Protein AF-A0A538B8B9-F1 (afdb_monomer_lite)

Secondary structure (DSSP, 8-state):
-PPTTSHHHHHHHHHHHHHHHHTT--HHHHHHHHHHHHHT----S--S---GGG-SPBP-S------SSS--EE-SS--TTSBPPGGGSTTTT-PPPPEEEPPPPTT--EEEEEEEESSSTTT-EEEEEEEEE-TT--EE-TT---TT-EEPB-TTS-BS-----PPTTSPPPPEEEEEEEESS-----TT--TT-

Radius of gyration: 22.3 Å; chains: 1; bounding box: 48×52×58 Å

pLDDT: mean 77.41, std 19.28, range [31.09, 97.38]

Structure (mmCIF, N/CA/C/O backbone):
data_AF-A0A538B8B9-F1
#
_entry.id   AF-A0A538B8B9-F1
#
loop_
_atom_site.group_PDB
_atom_site.id
_atom_site.type_symbol
_atom_site.label_atom_id
_atom_site.label_alt_id
_atom_site.label_comp_id
_atom_site.label_asym_id
_atom_site.label_entity_id
_atom_site.label_seq_id
_atom_site.pdbx_PDB_ins_code
_atom_site.Cartn_x
_atom_site.Cartn_y
_atom_site.Cartn_z
_atom_site.occupancy
_atom_site.B_iso_or_equiv
_atom_site.auth_seq_id
_atom_site.auth_comp_id
_atom_site.auth_asym_id
_atom_site.auth_atom_id
_atom_site.pdbx_PDB_model_num
ATOM 1 N N . MET A 1 1 ? 9.482 -25.065 -25.798 1.00 54.31 1 MET A N 1
ATOM 2 C CA . MET A 1 1 ? 10.955 -25.049 -25.867 1.00 54.31 1 MET A CA 1
ATOM 3 C C . MET A 1 1 ? 11.437 -26.354 -26.498 1.00 54.31 1 MET A C 1
ATOM 5 O O . MET A 1 1 ? 11.032 -27.411 -26.009 1.00 54.31 1 MET A O 1
ATOM 9 N N . PRO A 1 2 ? 12.205 -26.323 -27.602 1.00 57.72 2 PRO A N 1
ATOM 10 C CA . PRO A 1 2 ? 12.842 -27.521 -28.153 1.00 57.72 2 PRO A CA 1
ATOM 11 C C . PRO A 1 2 ? 13.867 -28.091 -27.156 1.00 57.72 2 PRO A C 1
ATOM 13 O O . PRO A 1 2 ? 14.463 -27.352 -26.378 1.00 57.72 2 PRO A O 1
ATOM 16 N N . ARG A 1 3 ? 14.064 -29.417 -27.137 1.00 58.00 3 ARG A N 1
ATOM 17 C CA . ARG A 1 3 ? 15.027 -30.049 -26.215 1.00 58.00 3 ARG A CA 1
ATOM 18 C C . ARG A 1 3 ? 16.457 -29.705 -26.631 1.00 58.00 3 ARG A C 1
ATOM 20 O O . ARG A 1 3 ? 16.785 -29.842 -27.811 1.00 58.00 3 ARG A O 1
ATOM 27 N N . SER A 1 4 ? 17.288 -29.313 -25.667 1.00 59.38 4 SER A N 1
ATOM 28 C CA . SER A 1 4 ? 18.717 -29.059 -25.882 1.00 59.38 4 SER A CA 1
ATOM 29 C C . SER A 1 4 ? 19.390 -30.264 -26.558 1.00 59.38 4 SER A C 1
ATOM 31 O O . SER A 1 4 ? 19.139 -31.409 -26.173 1.00 59.38 4 SER A O 1
ATOM 33 N N . GLY A 1 5 ? 20.164 -30.009 -27.618 1.00 61.75 5 GLY A N 1
ATOM 34 C CA . GLY A 1 5 ? 20.809 -31.036 -28.451 1.00 61.75 5 GLY A CA 1
ATOM 35 C C . GLY A 1 5 ? 19.909 -31.710 -29.499 1.00 61.75 5 GLY A C 1
ATOM 36 O O . GLY A 1 5 ? 20.314 -32.695 -30.116 1.00 61.75 5 GLY A O 1
ATOM 37 N N . SER A 1 6 ? 18.678 -31.227 -29.703 1.00 70.88 6 SER A N 1
ATOM 38 C CA . SER A 1 6 ? 17.832 -31.668 -30.820 1.00 70.88 6 SER A CA 1
ATOM 39 C C . SER A 1 6 ? 18.125 -30.880 -32.099 1.00 70.88 6 SER A C 1
ATOM 41 O O . SER A 1 6 ? 18.443 -29.697 -32.053 1.00 70.88 6 SER A O 1
ATOM 43 N N . HIS A 1 7 ? 17.902 -31.492 -33.264 1.00 65.81 7 HIS A N 1
ATOM 44 C CA . HIS A 1 7 ? 18.100 -30.807 -34.547 1.00 65.81 7 HIS A CA 1
ATOM 45 C C . HIS A 1 7 ? 17.267 -29.513 -34.676 1.00 65.81 7 HIS A C 1
ATOM 47 O O . HIS A 1 7 ? 17.708 -28.538 -35.279 1.00 65.81 7 HIS A O 1
ATOM 53 N N . ALA A 1 8 ? 16.078 -29.478 -34.064 1.00 63.25 8 ALA A N 1
ATOM 54 C CA . ALA A 1 8 ? 15.247 -28.277 -33.993 1.00 63.25 8 ALA A CA 1
ATOM 55 C C . ALA A 1 8 ? 15.871 -27.177 -33.110 1.00 63.25 8 ALA A C 1
ATOM 57 O O . ALA A 1 8 ? 15.825 -26.008 -33.480 1.00 63.25 8 ALA A O 1
ATOM 58 N N . TYR A 1 9 ? 16.497 -27.555 -31.990 1.00 69.50 9 TYR A N 1
ATOM 59 C CA . TYR A 1 9 ? 17.233 -26.643 -31.109 1.00 69.50 9 TYR A CA 1
ATOM 60 C C . TYR A 1 9 ? 18.434 -26.013 -31.828 1.00 69.50 9 TYR A C 1
ATOM 62 O O . TYR A 1 9 ? 18.610 -24.799 -31.775 1.00 69.50 9 TYR A O 1
ATOM 70 N N . ASP A 1 10 ? 19.204 -26.803 -32.579 1.00 72.31 10 ASP A N 1
ATOM 71 C CA . ASP A 1 10 ? 20.390 -26.309 -33.293 1.00 72.31 10 ASP A CA 1
ATOM 72 C C . ASP A 1 10 ? 20.033 -25.336 -34.427 1.00 72.31 10 ASP A C 1
ATOM 74 O O . ASP A 1 10 ? 20.730 -24.341 -34.650 1.00 72.31 10 ASP A O 1
ATOM 78 N N . LEU A 1 11 ? 18.920 -25.585 -35.126 1.00 71.62 11 LEU A N 1
ATOM 79 C CA . LEU A 1 11 ? 18.414 -24.698 -36.175 1.00 71.62 11 LEU A CA 1
ATOM 80 C C . LEU A 1 11 ? 17.927 -23.362 -35.608 1.00 71.62 11 LEU A C 1
ATOM 82 O O . LEU A 1 11 ? 18.206 -22.308 -36.182 1.00 71.62 11 LEU A O 1
ATOM 86 N N . GLU A 1 12 ? 17.207 -23.393 -34.490 1.00 72.19 12 GLU A N 1
ATOM 87 C CA . GLU A 1 12 ? 16.683 -22.189 -33.846 1.00 72.19 12 GLU A CA 1
ATOM 88 C C . GLU A 1 12 ? 17.804 -21.360 -33.211 1.00 72.19 12 GLU A C 1
ATOM 90 O O . GLU A 1 12 ? 17.860 -20.144 -33.394 1.00 72.19 12 GLU A O 1
ATOM 95 N N . ARG A 1 13 ? 18.786 -22.028 -32.600 1.00 79.62 13 ARG A N 1
ATOM 96 C CA . ARG A 1 13 ? 20.000 -21.405 -32.065 1.00 79.62 13 ARG A CA 1
ATOM 97 C C . ARG A 1 13 ? 20.826 -20.737 -33.161 1.00 79.62 13 ARG A C 1
ATOM 99 O O . ARG A 1 13 ? 21.233 -19.589 -33.014 1.00 79.62 13 ARG A O 1
ATOM 106 N N . SER A 1 14 ? 21.000 -21.402 -34.301 1.00 75.94 14 SER A N 1
ATOM 107 C CA . SER A 1 14 ? 21.728 -20.837 -35.447 1.00 75.94 14 SER A CA 1
ATOM 108 C C . SER A 1 14 ? 21.036 -19.600 -36.037 1.00 75.94 14 SER A C 1
ATOM 110 O O . SER A 1 14 ? 21.704 -18.676 -36.499 1.00 75.94 14 SER A O 1
ATOM 112 N N . ARG A 1 15 ? 19.694 -19.556 -36.014 1.00 81.56 15 ARG A N 1
ATOM 113 C CA . ARG A 1 15 ? 18.919 -18.378 -36.442 1.00 81.56 15 ARG A CA 1
ATOM 114 C C . ARG A 1 15 ? 19.092 -17.203 -35.483 1.00 81.56 15 ARG A C 1
ATOM 116 O O . ARG A 1 15 ? 19.332 -16.091 -35.943 1.00 81.56 15 ARG A O 1
ATOM 123 N N . GLN A 1 16 ? 19.006 -17.454 -34.178 1.00 75.50 16 GLN A N 1
ATOM 124 C CA . GLN A 1 16 ? 19.176 -16.418 -33.155 1.00 75.50 16 GLN A CA 1
ATOM 125 C C . GLN A 1 16 ? 20.594 -15.841 -33.159 1.00 75.50 16 GLN A C 1
ATOM 127 O O . GLN A 1 16 ? 20.767 -14.629 -33.094 1.00 75.50 16 GLN A O 1
ATOM 132 N N . ARG A 1 17 ? 21.614 -16.688 -33.334 1.00 82.06 17 ARG A N 1
ATOM 133 C CA . ARG A 1 17 ? 23.011 -16.247 -33.399 1.00 82.06 17 ARG A CA 1
ATOM 134 C C . ARG A 1 17 ? 23.257 -15.254 -34.529 1.00 82.06 17 ARG A C 1
ATOM 136 O O . ARG A 1 17 ? 23.791 -14.177 -34.292 1.00 82.06 17 ARG A O 1
ATOM 143 N N . ARG A 1 18 ? 22.783 -15.582 -35.735 1.00 77.44 18 ARG A N 1
ATOM 144 C CA . ARG A 1 18 ? 22.885 -14.691 -36.897 1.00 77.44 18 ARG A CA 1
ATOM 145 C C . ARG A 1 18 ? 22.184 -13.354 -36.647 1.00 77.44 18 ARG A C 1
ATOM 147 O O . ARG A 1 18 ? 22.724 -12.317 -37.005 1.00 77.44 18 ARG A O 1
ATOM 154 N N . SER A 1 19 ? 21.028 -13.373 -35.981 1.00 75.69 19 SER A N 1
ATOM 155 C CA . SER A 1 19 ? 20.326 -12.143 -35.599 1.00 75.69 19 SER A CA 1
ATOM 156 C C . SER A 1 19 ? 21.145 -11.266 -34.643 1.00 75.69 19 SER A C 1
ATOM 158 O O . SER A 1 19 ? 21.044 -10.046 -34.722 1.00 75.69 19 SER A O 1
ATOM 160 N N . PHE A 1 20 ? 21.939 -11.850 -33.739 1.00 69.38 20 PHE A N 1
ATOM 161 C CA . PHE A 1 20 ? 22.806 -11.094 -32.827 1.00 69.38 20 PHE A CA 1
ATOM 162 C C . PHE A 1 20 ? 24.085 -10.593 -33.508 1.00 69.38 20 PHE A C 1
ATOM 164 O O . PHE A 1 20 ? 24.496 -9.458 -33.276 1.00 69.38 20 PHE A O 1
ATOM 171 N N . GLU A 1 21 ? 24.680 -11.388 -34.396 1.00 74.38 21 GLU A N 1
ATOM 172 C CA . GLU A 1 21 ? 25.808 -10.957 -35.234 1.00 74.38 21 GLU A CA 1
ATOM 173 C C . GLU A 1 21 ? 25.416 -9.766 -36.132 1.00 74.38 21 GLU A C 1
ATOM 175 O O . GLU A 1 21 ? 26.166 -8.798 -36.247 1.00 74.38 21 GLU A O 1
ATOM 180 N N . GLU A 1 22 ? 24.207 -9.783 -36.711 1.00 79.06 22 GLU A N 1
ATOM 181 C CA . GLU A 1 22 ? 23.648 -8.670 -37.500 1.00 79.06 22 GLU A CA 1
ATOM 182 C C . GLU A 1 22 ? 23.438 -7.393 -36.666 1.00 79.06 22 GLU A C 1
ATOM 184 O O . GLU A 1 22 ? 23.483 -6.286 -37.202 1.00 79.06 22 GLU A O 1
ATOM 189 N N . GLN A 1 23 ? 23.271 -7.533 -35.348 1.00 73.75 23 GLN A N 1
ATOM 190 C CA . GLN A 1 23 ? 23.201 -6.429 -34.384 1.00 73.75 23 GLN A CA 1
ATOM 191 C C . GLN A 1 23 ? 24.588 -5.987 -33.878 1.00 73.75 23 GLN A C 1
ATOM 193 O O . GLN A 1 23 ? 24.679 -5.116 -33.014 1.00 73.75 23 GLN A O 1
ATOM 198 N N . GLY A 1 24 ? 25.673 -6.555 -34.417 1.00 78.62 24 GLY A N 1
ATOM 199 C CA . GLY A 1 24 ? 27.050 -6.191 -34.082 1.00 78.62 24 GLY A CA 1
ATOM 200 C C . GLY A 1 24 ? 27.620 -6.894 -32.847 1.00 78.62 24 GLY A C 1
ATOM 201 O O . GLY A 1 24 ? 28.684 -6.501 -32.368 1.00 78.62 24 GLY A O 1
ATOM 202 N N . VAL A 1 25 ? 26.945 -7.925 -32.326 1.00 75.31 25 VAL A N 1
ATOM 203 C CA . VAL A 1 25 ? 27.466 -8.764 -31.236 1.00 75.31 25 VAL A CA 1
ATOM 204 C C . VAL A 1 25 ? 28.584 -9.661 -31.778 1.00 75.31 25 VAL A C 1
ATOM 206 O O . VAL A 1 25 ? 28.482 -10.200 -32.880 1.00 75.31 25 VAL A O 1
ATOM 209 N N . ARG A 1 26 ? 29.671 -9.821 -31.015 1.00 77.19 26 ARG A N 1
ATOM 210 C CA . ARG A 1 26 ? 30.802 -10.681 -31.403 1.00 77.19 26 ARG A CA 1
ATOM 211 C C . ARG A 1 26 ? 30.363 -12.150 -31.477 1.00 77.19 26 ARG A C 1
ATOM 213 O O . ARG A 1 26 ? 29.511 -12.564 -30.702 1.00 77.19 26 ARG A O 1
ATOM 220 N N . ASP A 1 27 ? 30.940 -12.927 -32.395 1.00 68.00 27 ASP A N 1
ATOM 221 C CA . ASP A 1 27 ? 30.527 -14.315 -32.703 1.00 68.00 27 ASP A CA 1
ATOM 222 C C . ASP A 1 27 ? 30.508 -15.233 -31.463 1.00 68.00 27 ASP A C 1
ATOM 224 O O . ASP A 1 27 ? 29.546 -15.969 -31.251 1.00 68.00 27 ASP A O 1
ATOM 228 N N . ASP A 1 28 ? 31.509 -15.115 -30.586 1.00 67.06 28 ASP A N 1
ATOM 229 C CA . ASP A 1 28 ? 31.603 -15.850 -29.318 1.00 67.06 28 ASP A CA 1
ATOM 230 C C . ASP A 1 28 ? 30.457 -15.512 -28.352 1.00 67.06 28 ASP A C 1
ATOM 232 O O . ASP A 1 28 ? 29.890 -16.387 -27.699 1.00 67.06 28 ASP A O 1
ATOM 236 N N . GLU A 1 29 ? 30.073 -14.242 -28.307 1.00 71.50 29 GLU A N 1
ATOM 237 C CA . GLU A 1 29 ? 29.011 -13.732 -27.445 1.00 71.50 29 GLU A CA 1
ATOM 238 C C . GLU A 1 29 ? 27.609 -13.983 -28.033 1.00 71.50 29 GLU A C 1
ATOM 240 O O . GLU A 1 29 ? 26.659 -14.285 -27.307 1.00 71.50 29 GLU A O 1
ATOM 245 N N . ALA A 1 30 ? 27.470 -13.930 -29.357 1.00 71.31 30 ALA A N 1
ATOM 246 C CA . ALA A 1 30 ? 26.240 -14.264 -30.066 1.00 71.31 30 ALA A CA 1
ATOM 247 C C . ALA A 1 30 ? 25.885 -15.751 -29.898 1.00 71.31 30 ALA A C 1
ATOM 249 O O . ALA A 1 30 ? 24.713 -16.099 -29.734 1.00 71.31 30 ALA A O 1
ATOM 250 N N . GLU A 1 31 ? 26.894 -16.628 -29.909 1.00 73.00 31 GLU A N 1
ATOM 251 C CA . GLU A 1 31 ? 26.773 -18.079 -29.723 1.00 73.00 31 GLU A CA 1
ATOM 252 C C . GLU A 1 31 ? 26.220 -18.442 -28.330 1.00 73.00 31 GLU A C 1
ATOM 254 O O . GLU A 1 31 ? 25.400 -19.364 -28.199 1.00 73.00 31 GLU A O 1
ATOM 259 N N . GLU A 1 32 ? 26.628 -17.700 -27.295 1.00 71.56 32 GLU A N 1
ATOM 260 C CA . GLU A 1 32 ? 26.135 -17.858 -25.923 1.00 71.56 32 GLU A CA 1
ATOM 261 C C . GLU A 1 32 ? 24.717 -17.288 -25.764 1.00 71.56 32 GLU A C 1
ATOM 263 O O . GLU A 1 32 ? 23.819 -17.973 -25.262 1.00 71.56 32 GLU A O 1
ATOM 268 N N . ARG A 1 33 ? 24.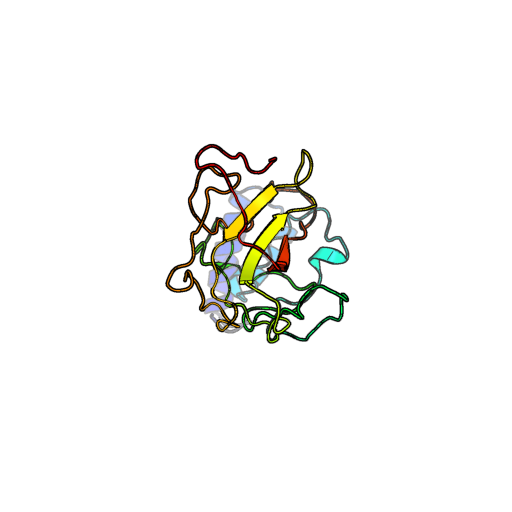475 -16.068 -26.265 1.00 74.44 33 ARG A N 1
ATOM 269 C CA . ARG A 1 33 ? 23.154 -15.416 -26.210 1.00 74.44 33 ARG A CA 1
ATOM 270 C C . ARG A 1 33 ? 22.085 -16.235 -26.932 1.00 74.44 33 ARG A C 1
ATOM 272 O O . ARG A 1 33 ? 20.983 -16.412 -26.416 1.00 74.44 33 ARG A O 1
ATOM 279 N N . ALA A 1 34 ? 22.418 -16.810 -28.086 1.00 73.19 34 ALA A N 1
ATOM 280 C CA . ALA A 1 34 ? 21.513 -17.678 -28.828 1.00 73.19 34 ALA A CA 1
ATOM 281 C C . ALA A 1 34 ? 21.178 -18.977 -28.076 1.00 73.19 34 ALA A C 1
ATOM 283 O O . ALA A 1 34 ? 20.034 -19.426 -28.122 1.00 73.19 34 ALA A O 1
ATOM 284 N N . ALA A 1 35 ? 22.143 -19.578 -27.369 1.00 72.50 35 ALA A N 1
ATOM 285 C CA . ALA A 1 35 ? 21.885 -20.762 -26.547 1.00 72.50 35 ALA A CA 1
ATOM 286 C C . ALA A 1 35 ? 20.889 -20.448 -25.420 1.00 72.50 35 ALA A C 1
ATOM 288 O O . ALA A 1 35 ? 19.938 -21.197 -25.205 1.00 72.50 35 ALA A O 1
ATOM 289 N N . ARG A 1 36 ? 21.077 -19.298 -24.765 1.00 70.44 36 ARG A N 1
ATOM 290 C CA . ARG A 1 36 ? 20.275 -18.837 -23.628 1.00 70.44 36 ARG A CA 1
ATOM 291 C C . ARG A 1 36 ? 18.818 -18.545 -24.017 1.00 70.44 36 ARG A C 1
ATOM 293 O O . ARG A 1 36 ? 17.888 -19.007 -23.358 1.00 70.44 36 ARG A O 1
ATOM 300 N N . VAL A 1 37 ? 18.615 -17.882 -25.160 1.00 72.62 37 VAL A N 1
ATOM 301 C CA . VAL A 1 37 ? 17.280 -17.596 -25.718 1.00 72.62 37 VAL A CA 1
ATOM 302 C C . VAL A 1 37 ? 16.516 -18.882 -26.048 1.00 72.62 37 VAL A C 1
ATOM 304 O O . VAL A 1 37 ? 15.343 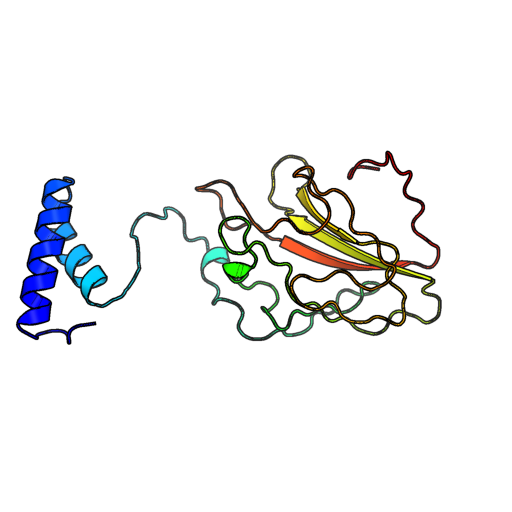-19.010 -25.703 1.00 72.62 37 VAL A O 1
ATOM 307 N N . VAL A 1 38 ? 17.168 -19.860 -26.685 1.00 70.44 38 VAL A N 1
ATOM 308 C CA . VAL A 1 38 ? 16.508 -21.116 -27.089 1.00 70.44 38 VAL A CA 1
ATOM 309 C C . VAL A 1 38 ? 16.285 -22.059 -25.899 1.00 70.44 38 VAL A C 1
ATOM 311 O O . VAL A 1 38 ? 15.316 -22.823 -25.891 1.00 70.44 38 VAL A O 1
ATOM 314 N N . ALA A 1 39 ? 17.127 -21.972 -24.866 1.00 66.19 39 ALA A N 1
ATOM 315 C CA . ALA A 1 39 ? 16.937 -22.663 -23.591 1.00 66.19 39 ALA A CA 1
ATOM 316 C C . ALA A 1 39 ? 15.784 -22.084 -22.745 1.00 66.19 39 ALA A C 1
ATOM 318 O O . ALA A 1 39 ? 15.366 -22.722 -21.779 1.00 66.19 39 ALA A O 1
ATOM 319 N N . GLY A 1 40 ? 15.226 -20.925 -23.118 1.00 55.69 40 GLY A N 1
ATOM 320 C CA . GLY A 1 40 ? 14.174 -20.257 -22.350 1.00 55.69 40 GLY A CA 1
ATOM 321 C C . GLY A 1 40 ? 14.690 -19.532 -21.108 1.00 55.69 40 GLY A C 1
ATOM 322 O O . GLY A 1 40 ? 13.899 -19.151 -20.250 1.00 55.69 40 GLY A O 1
ATOM 323 N N . GLU A 1 41 ? 16.003 -19.335 -21.013 1.00 51.00 41 GLU A N 1
ATOM 324 C CA . GLU A 1 41 ? 16.640 -18.552 -19.966 1.00 51.00 41 GLU A CA 1
ATOM 325 C C . GLU A 1 41 ? 16.600 -17.083 -20.400 1.00 51.00 41 GLU A C 1
ATOM 327 O O . GLU A 1 41 ? 17.478 -16.562 -21.082 1.00 51.00 41 GLU A O 1
ATOM 332 N N . SER A 1 42 ? 15.523 -16.383 -20.062 1.00 43.12 42 SER A N 1
ATOM 333 C CA . SER A 1 42 ? 15.458 -14.931 -20.219 1.00 43.12 42 SER A CA 1
ATOM 334 C C . SER A 1 42 ? 16.394 -14.271 -19.201 1.00 43.12 42 SER A C 1
ATOM 336 O O . SER A 1 42 ? 15.975 -13.906 -18.107 1.00 43.12 42 SER A O 1
ATOM 338 N N . GLY A 1 43 ? 17.675 -14.170 -19.559 1.00 34.38 43 GLY A N 1
ATOM 339 C CA . GLY A 1 43 ? 18.714 -13.470 -18.808 1.00 34.38 43 GLY A CA 1
ATOM 340 C C . GLY A 1 43 ? 19.503 -12.552 -19.732 1.00 34.38 43 GLY A C 1
ATOM 341 O O . GLY A 1 43 ? 20.471 -12.990 -20.358 1.00 34.38 43 GLY A O 1
ATOM 342 N N . ASP A 1 44 ? 19.063 -11.299 -19.807 1.00 36.47 44 ASP A N 1
ATOM 343 C CA . ASP A 1 44 ? 19.759 -10.175 -20.435 1.00 36.47 44 ASP A CA 1
ATOM 344 C C . ASP A 1 44 ? 21.075 -9.863 -19.687 1.00 36.47 44 ASP A C 1
ATOM 346 O O . ASP A 1 44 ? 21.039 -9.633 -18.474 1.00 36.47 44 ASP A O 1
ATOM 350 N N . PRO A 1 45 ? 22.254 -9.866 -20.341 1.00 39.81 45 PRO A N 1
ATOM 351 C CA . PRO A 1 45 ? 23.481 -9.356 -19.757 1.00 39.81 45 PRO A CA 1
ATOM 352 C C . PRO A 1 45 ? 23.600 -7.870 -20.110 1.00 39.81 45 PRO A C 1
ATOM 354 O O . PRO A 1 45 ? 24.206 -7.490 -21.112 1.00 39.81 45 PRO A O 1
ATOM 357 N N . GLY A 1 46 ? 22.997 -7.034 -19.269 1.00 31.09 46 GLY A N 1
ATOM 358 C CA . GLY A 1 46 ? 23.010 -5.583 -19.435 1.00 31.09 46 GLY A CA 1
ATOM 359 C C . GLY A 1 46 ? 22.696 -4.794 -18.166 1.00 31.09 46 GLY A C 1
ATOM 360 O O . GLY A 1 46 ? 22.355 -3.624 -18.266 1.00 31.09 46 GLY A O 1
ATOM 361 N N . LEU A 1 47 ? 22.804 -5.398 -16.977 1.00 37.44 47 LEU A N 1
ATOM 362 C CA . LEU A 1 47 ? 22.618 -4.702 -15.701 1.00 37.44 47 LEU A CA 1
ATOM 363 C C . LEU A 1 47 ? 23.965 -4.569 -14.992 1.00 37.44 47 LEU A C 1
ATOM 365 O O . LEU A 1 47 ? 24.420 -5.460 -14.274 1.00 37.44 47 LEU A O 1
ATOM 369 N N . GLY A 1 48 ? 24.627 -3.439 -15.234 1.00 32.09 48 GLY A N 1
ATOM 370 C CA . GLY A 1 48 ? 25.690 -2.969 -14.362 1.00 32.09 48 GLY A CA 1
ATOM 371 C C . GLY A 1 48 ? 25.110 -2.695 -12.977 1.00 32.09 48 GLY A C 1
ATOM 372 O O . GLY A 1 48 ? 24.215 -1.872 -12.844 1.00 32.09 48 GLY A O 1
ATOM 373 N N . GLY A 1 49 ? 25.635 -3.393 -11.968 1.00 33.94 49 GLY A N 1
ATOM 374 C CA . GLY A 1 49 ? 25.340 -3.141 -10.558 1.00 33.94 49 GLY A CA 1
ATOM 375 C C . GLY A 1 49 ? 24.262 -4.039 -9.955 1.00 33.94 49 GLY A C 1
ATOM 376 O O . GLY A 1 49 ? 23.250 -3.550 -9.471 1.00 33.94 49 GLY A O 1
ATOM 377 N N . THR A 1 50 ? 24.480 -5.356 -9.895 1.00 37.00 50 THR A N 1
ATOM 378 C CA . THR A 1 50 ? 23.720 -6.205 -8.964 1.00 37.00 50 THR A CA 1
ATOM 379 C C . THR A 1 50 ? 24.198 -5.920 -7.542 1.00 37.00 50 THR A C 1
ATOM 381 O O . THR A 1 50 ? 25.062 -6.629 -7.017 1.00 37.00 50 THR A O 1
ATOM 384 N N . SER A 1 51 ? 23.682 -4.863 -6.918 1.00 41.12 51 SER A N 1
ATOM 385 C CA . SER A 1 51 ? 23.851 -4.679 -5.480 1.00 41.12 51 SER A CA 1
ATOM 386 C C . SER A 1 51 ? 23.214 -5.862 -4.742 1.00 41.12 51 SER A C 1
ATOM 388 O O . SER A 1 51 ? 22.288 -6.498 -5.247 1.00 41.12 51 SER A O 1
ATOM 390 N N . GLU A 1 52 ? 23.720 -6.195 -3.553 1.00 49.03 52 GLU A N 1
ATOM 391 C CA . GLU A 1 52 ? 23.216 -7.300 -2.713 1.00 49.03 52 GLU A CA 1
ATOM 392 C C . GLU A 1 52 ? 21.687 -7.217 -2.490 1.00 49.03 52 GLU A C 1
ATOM 394 O O . GLU A 1 52 ? 21.012 -8.234 -2.365 1.00 49.03 52 GLU A O 1
ATOM 399 N N . ARG A 1 53 ? 21.119 -6.002 -2.564 1.00 43.94 53 ARG A N 1
ATOM 400 C CA . ARG A 1 53 ? 19.679 -5.709 -2.459 1.00 43.94 53 ARG A CA 1
ATOM 401 C C . ARG A 1 53 ? 18.837 -6.226 -3.631 1.00 43.94 53 ARG A C 1
ATOM 403 O O . ARG A 1 53 ? 17.661 -6.510 -3.444 1.00 43.94 53 ARG A O 1
ATOM 410 N N . ALA A 1 54 ? 19.419 -6.355 -4.824 1.00 49.28 54 ALA A N 1
ATOM 411 C CA . ALA A 1 54 ? 18.732 -6.826 -6.031 1.00 49.28 54 ALA A CA 1
ATOM 412 C C . ALA A 1 54 ? 18.693 -8.361 -6.150 1.00 49.28 54 ALA A C 1
ATOM 414 O O . ALA A 1 54 ? 18.083 -8.889 -7.076 1.00 49.28 54 ALA A O 1
ATOM 415 N N . GLN A 1 55 ? 19.405 -9.073 -5.269 1.00 46.75 55 GLN A N 1
ATOM 416 C CA . GLN A 1 55 ? 19.684 -10.509 -5.401 1.00 46.75 55 GLN A CA 1
ATOM 417 C C . GLN A 1 55 ? 18.747 -11.398 -4.565 1.00 46.75 55 GLN A C 1
ATOM 419 O O . GLN A 1 55 ? 18.917 -12.617 -4.541 1.00 46.75 55 GLN A O 1
ATOM 424 N N . GLY A 1 56 ? 17.765 -10.811 -3.873 1.00 46.81 56 GLY A N 1
ATOM 425 C CA . GLY A 1 56 ? 16.755 -11.568 -3.138 1.00 46.81 56 GLY A CA 1
ATOM 426 C C . GLY A 1 56 ? 15.802 -12.316 -4.082 1.00 46.81 56 GLY A C 1
ATOM 427 O O . GLY A 1 56 ? 15.512 -11.820 -5.173 1.00 46.81 56 GLY A O 1
ATOM 428 N N . PRO A 1 57 ? 15.286 -13.498 -3.696 1.00 44.44 57 PRO A N 1
ATOM 429 C CA . PRO A 1 57 ? 14.213 -14.135 -4.451 1.00 44.44 57 PRO A CA 1
ATOM 430 C C . PRO A 1 57 ? 12.989 -13.207 -4.505 1.00 44.44 57 PRO A C 1
ATOM 432 O O . PRO A 1 57 ? 12.759 -12.406 -3.593 1.00 44.44 57 PRO A O 1
ATOM 435 N N . TYR A 1 58 ? 12.179 -13.322 -5.560 1.00 51.59 58 TYR A N 1
ATOM 436 C CA . TYR A 1 58 ? 10.830 -12.754 -5.537 1.00 51.59 58 TYR A CA 1
ATOM 437 C C . TYR A 1 58 ? 10.085 -13.317 -4.321 1.00 51.59 58 TYR A C 1
ATOM 439 O O . TYR A 1 58 ? 10.192 -14.510 -4.033 1.00 51.59 58 TYR A O 1
ATOM 447 N N . GLY A 1 59 ? 9.374 -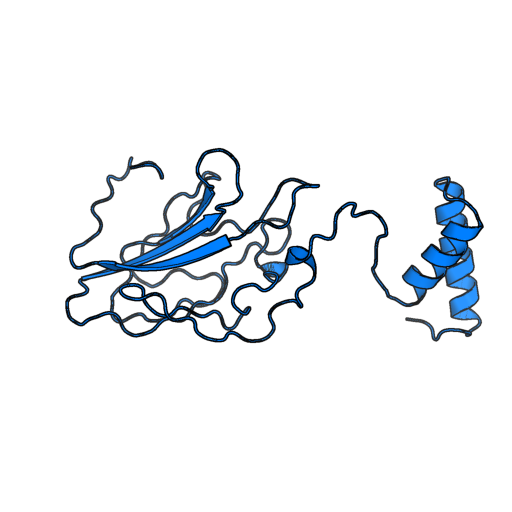12.468 -3.579 1.00 48.25 59 GLY A N 1
ATOM 448 C CA . GLY A 1 59 ? 8.628 -12.923 -2.411 1.00 48.25 59 GLY A CA 1
ATOM 449 C C . GLY A 1 59 ? 7.513 -13.867 -2.830 1.00 48.25 59 GLY A C 1
ATOM 450 O O . GLY A 1 59 ? 6.663 -13.484 -3.623 1.00 48.25 59 GLY A O 1
ATOM 451 N N . GLU A 1 60 ? 7.505 -15.087 -2.297 1.00 45.84 60 GLU A N 1
ATOM 452 C CA . GLU A 1 60 ? 6.469 -16.076 -2.617 1.00 45.84 60 GLU A CA 1
ATOM 453 C C . GLU A 1 60 ? 5.426 -16.221 -1.490 1.00 45.84 60 GLU A C 1
ATOM 455 O O . GLU A 1 60 ? 4.309 -16.646 -1.777 1.00 45.84 60 GLU A O 1
ATOM 460 N N . GLN A 1 61 ? 5.754 -15.865 -0.226 1.00 45.81 61 GLN A N 1
ATOM 461 C CA . GLN A 1 61 ? 4.861 -15.929 0.958 1.00 45.81 61 GLN A CA 1
ATOM 462 C C . GLN A 1 61 ? 5.302 -14.977 2.098 1.00 45.81 61 GLN A C 1
ATOM 464 O O . GLN A 1 61 ? 6.452 -15.022 2.533 1.00 45.81 61 GLN A O 1
ATOM 469 N N . GLY A 1 62 ? 4.408 -14.130 2.624 1.00 39.47 62 GLY A N 1
ATOM 470 C CA . GLY A 1 62 ? 4.729 -13.130 3.659 1.00 39.47 62 GLY A CA 1
ATOM 471 C C . GLY A 1 62 ? 4.973 -13.678 5.078 1.00 39.47 62 GLY A C 1
ATOM 472 O O . GLY A 1 62 ? 4.237 -14.538 5.557 1.00 39.47 62 GLY A O 1
ATOM 473 N N . GLY A 1 63 ? 5.977 -13.130 5.775 1.00 42.41 63 GLY A N 1
ATOM 474 C CA . GLY A 1 63 ? 6.226 -13.298 7.216 1.00 42.41 63 GLY A CA 1
ATOM 475 C C . GLY A 1 63 ? 6.180 -11.944 7.943 1.00 42.41 63 GLY A C 1
ATOM 476 O O . GLY A 1 63 ? 6.396 -10.915 7.308 1.00 42.41 63 GLY A O 1
ATOM 477 N N . GLY A 1 64 ? 5.850 -11.934 9.241 1.00 37.16 64 GLY A N 1
ATOM 478 C CA . GLY A 1 64 ? 5.612 -10.706 10.019 1.00 37.16 64 GLY A CA 1
ATOM 479 C C . GLY A 1 64 ? 6.871 -10.078 10.632 1.00 37.16 64 GLY A C 1
ATOM 480 O O . GLY A 1 64 ? 7.753 -10.795 11.103 1.00 37.16 64 GLY A O 1
ATOM 481 N N . GLY A 1 65 ? 6.919 -8.743 10.661 1.00 42.28 65 GLY A N 1
ATOM 482 C CA . GLY A 1 65 ? 7.868 -7.937 11.443 1.00 42.28 65 GLY A CA 1
ATOM 483 C C . GLY A 1 65 ? 7.198 -7.279 12.661 1.00 42.28 65 GLY A C 1
ATOM 484 O O . GLY A 1 65 ? 5.976 -7.101 12.665 1.00 42.28 65 GLY A O 1
ATOM 485 N N . ASP A 1 66 ? 7.993 -6.933 13.683 1.00 40.62 66 ASP A N 1
ATOM 486 C CA . ASP A 1 66 ? 7.577 -6.220 14.908 1.00 40.62 66 ASP A CA 1
ATOM 487 C C . ASP A 1 66 ? 8.156 -4.785 14.933 1.00 40.62 66 ASP A C 1
ATOM 489 O O . ASP A 1 66 ? 9.367 -4.628 15.118 1.00 40.62 66 ASP A O 1
ATOM 493 N N . PRO A 1 67 ? 7.325 -3.745 14.721 1.00 41.59 67 PRO A N 1
ATOM 494 C CA . PRO A 1 67 ? 7.773 -2.352 14.715 1.00 41.59 67 PRO A CA 1
ATOM 495 C C . PRO A 1 67 ? 7.418 -1.511 15.963 1.00 41.59 67 PRO A C 1
ATOM 497 O O . PRO A 1 67 ? 7.952 -0.412 16.094 1.00 41.59 67 PRO A O 1
ATOM 500 N N . GLY A 1 68 ? 6.571 -1.987 16.892 1.00 40.56 68 GLY A N 1
ATOM 501 C CA . GLY A 1 68 ? 6.039 -1.195 18.023 1.00 40.56 68 GLY A CA 1
ATOM 502 C C . GLY A 1 68 ? 5.143 -0.008 17.602 1.00 40.56 68 GLY A C 1
ATOM 503 O O . GLY A 1 68 ? 5.446 0.674 16.639 1.00 40.56 68 GLY A O 1
ATOM 504 N N . ALA A 1 69 ? 4.010 0.250 18.283 1.00 47.75 69 ALA A N 1
ATOM 505 C CA . ALA A 1 69 ? 2.973 1.276 17.959 1.00 47.75 69 ALA A CA 1
ATOM 506 C C . ALA A 1 69 ? 2.466 1.347 16.490 1.00 47.75 69 ALA A C 1
ATOM 508 O O . ALA A 1 69 ? 1.588 2.143 16.162 1.00 47.75 69 ALA A O 1
ATOM 509 N N . VAL A 1 70 ? 2.992 0.479 15.640 1.00 55.16 70 VAL A N 1
ATOM 510 C CA . VAL A 1 70 ? 2.755 0.262 14.225 1.00 55.16 70 VAL A CA 1
ATOM 511 C C . VAL A 1 70 ? 2.188 -1.150 14.142 1.00 55.16 70 VAL A C 1
ATOM 513 O O . VAL A 1 70 ? 2.691 -2.070 14.794 1.00 55.16 70 VAL A O 1
ATOM 516 N N . LEU A 1 71 ? 1.092 -1.315 13.406 1.00 72.19 71 LEU A N 1
ATOM 517 C CA . LEU A 1 71 ? 0.441 -2.616 13.290 1.00 72.19 71 LEU A CA 1
ATOM 518 C C . LEU A 1 71 ? 1.326 -3.561 12.482 1.00 72.19 71 LEU A C 1
ATOM 520 O O . LEU A 1 71 ? 1.881 -3.158 11.459 1.00 72.19 71 LEU A O 1
ATOM 524 N N . SER A 1 72 ? 1.450 -4.819 12.922 1.00 83.00 72 SER A N 1
ATOM 525 C CA . SER A 1 72 ? 2.143 -5.821 12.112 1.00 83.00 72 SER A CA 1
ATOM 526 C C . SER A 1 72 ? 1.382 -5.986 10.799 1.00 83.00 72 SER A C 1
ATOM 528 O O . SER A 1 72 ? 0.184 -6.277 10.805 1.00 83.00 72 SER A O 1
ATOM 530 N N . LEU A 1 73 ? 2.080 -5.748 9.691 1.00 90.06 73 LEU A N 1
ATOM 531 C CA . LEU A 1 73 ? 1.564 -5.755 8.328 1.00 90.06 73 LEU A CA 1
ATOM 532 C C . LEU A 1 73 ? 2.248 -6.873 7.546 1.00 90.06 73 LEU A C 1
ATOM 534 O O . LEU A 1 73 ? 3.461 -7.059 7.634 1.00 90.06 73 LEU A O 1
ATOM 538 N N . ARG A 1 74 ? 1.473 -7.595 6.743 1.00 93.25 74 ARG A N 1
ATOM 539 C CA . ARG A 1 74 ? 1.976 -8.577 5.782 1.00 93.25 74 ARG A CA 1
ATOM 540 C C . ARG A 1 74 ? 1.229 -8.472 4.460 1.00 93.25 74 ARG A C 1
ATOM 542 O O . ARG A 1 74 ? 0.096 -8.001 4.402 1.00 93.25 74 ARG A O 1
ATOM 549 N N . SER A 1 75 ? 1.850 -8.996 3.413 1.00 93.50 75 SER A N 1
ATOM 550 C CA . SER A 1 75 ? 1.229 -9.225 2.113 1.00 93.50 75 SER A CA 1
ATOM 551 C C . SER A 1 75 ? 1.271 -10.725 1.814 1.00 93.50 75 SER A C 1
ATOM 553 O O . SER A 1 75 ? 2.329 -11.339 1.956 1.00 93.50 75 SER A O 1
ATOM 555 N N . PRO A 1 76 ? 0.167 -11.360 1.386 1.00 89.75 76 PRO A N 1
ATOM 556 C CA . PRO A 1 76 ? 0.242 -12.699 0.809 1.00 89.75 76 PRO A CA 1
ATOM 557 C C . PRO A 1 76 ? 0.930 -12.690 -0.567 1.00 89.75 76 PRO A C 1
ATOM 559 O O . PRO A 1 76 ? 1.283 -13.751 -1.070 1.00 89.75 76 PRO A O 1
ATOM 562 N N . SER A 1 77 ? 1.128 -11.511 -1.167 1.00 85.81 77 SER A N 1
ATOM 563 C CA . SER A 1 77 ? 1.691 -11.346 -2.511 1.00 85.81 77 SER A CA 1
ATOM 564 C C . SER A 1 77 ? 3.223 -11.360 -2.519 1.00 85.81 77 SER A C 1
ATOM 566 O O . SER A 1 77 ? 3.810 -11.660 -3.551 1.00 85.81 77 SER A O 1
ATOM 568 N N . PHE A 1 78 ? 3.874 -11.004 -1.403 1.00 89.75 78 PHE A N 1
ATOM 569 C CA . PHE A 1 78 ? 5.334 -11.002 -1.247 1.00 89.75 78 PHE A CA 1
ATOM 570 C C . PHE A 1 78 ? 5.751 -10.860 0.223 1.00 89.75 78 PHE A C 1
ATOM 572 O O . PHE A 1 78 ? 4.967 -10.425 1.067 1.00 89.75 78 PHE A O 1
ATOM 579 N N . SER A 1 79 ? 7.002 -11.206 0.534 1.00 90.31 79 SER A N 1
ATOM 580 C CA . SER A 1 79 ? 7.577 -11.067 1.878 1.00 90.31 79 SER A CA 1
ATOM 581 C C . SER A 1 79 ? 8.290 -9.728 2.052 1.00 90.31 79 SER A C 1
ATOM 583 O O . SER A 1 79 ? 8.720 -9.103 1.081 1.00 90.31 79 SER A O 1
ATOM 585 N N . ASP A 1 80 ? 8.464 -9.307 3.302 1.00 86.62 80 ASP A N 1
ATOM 586 C CA . ASP A 1 80 ? 9.304 -8.153 3.613 1.00 86.62 80 ASP A CA 1
ATOM 587 C C . ASP A 1 80 ? 10.731 -8.332 3.057 1.00 86.62 80 ASP A C 1
ATOM 589 O O . ASP A 1 80 ? 11.271 -9.440 3.047 1.00 86.62 80 ASP A O 1
ATOM 593 N N . ASN A 1 81 ? 11.324 -7.237 2.577 1.00 86.31 81 ASN A N 1
ATOM 594 C CA . ASN A 1 81 ? 12.642 -7.188 1.931 1.00 86.31 81 ASN A CA 1
ATOM 595 C C . ASN A 1 81 ? 12.826 -8.119 0.712 1.00 86.31 81 ASN A C 1
ATOM 597 O O . ASN A 1 81 ? 13.954 -8.475 0.368 1.00 86.31 81 ASN A O 1
ATOM 601 N N . THR A 1 82 ? 11.742 -8.503 0.035 1.00 87.38 82 THR A N 1
ATOM 602 C CA . THR A 1 82 ? 11.809 -9.256 -1.229 1.00 87.38 82 THR A CA 1
ATOM 603 C C . THR A 1 82 ? 11.440 -8.389 -2.423 1.00 87.38 82 THR A C 1
ATOM 605 O O . THR A 1 82 ? 10.876 -7.302 -2.281 1.00 87.38 82 THR A O 1
ATOM 608 N N . ILE A 1 83 ? 11.755 -8.872 -3.626 1.00 88.31 83 ILE A N 1
ATOM 609 C CA . ILE A 1 83 ? 11.366 -8.173 -4.847 1.00 88.31 83 ILE A CA 1
ATOM 610 C C . ILE A 1 83 ? 9.845 -8.232 -4.999 1.00 88.31 83 ILE A C 1
ATOM 612 O O . ILE A 1 83 ? 9.252 -9.314 -5.025 1.00 88.31 83 ILE A O 1
ATOM 616 N N . ILE A 1 84 ? 9.233 -7.056 -5.150 1.00 91.38 84 ILE A N 1
ATOM 617 C CA . ILE A 1 84 ? 7.803 -6.919 -5.421 1.00 91.38 84 ILE A CA 1
ATOM 618 C C . ILE A 1 84 ? 7.489 -7.566 -6.785 1.00 91.38 84 ILE A C 1
ATOM 620 O O . ILE A 1 84 ? 8.132 -7.229 -7.786 1.00 91.38 84 ILE A O 1
ATOM 624 N N . PRO A 1 85 ? 6.503 -8.480 -6.865 1.00 93.88 85 PRO A N 1
ATOM 625 C CA . PRO A 1 85 ? 6.086 -9.101 -8.112 1.00 93.88 85 PRO A CA 1
ATOM 626 C C . PRO A 1 85 ? 5.742 -8.078 -9.193 1.00 93.88 85 PRO A C 1
ATOM 628 O O . PRO A 1 85 ? 5.057 -7.085 -8.945 1.00 93.88 85 PRO A O 1
ATOM 631 N N . ARG A 1 86 ? 6.158 -8.380 -10.428 1.00 91.25 86 ARG A N 1
ATOM 632 C CA . ARG A 1 86 ? 6.021 -7.494 -11.596 1.00 91.25 86 ARG A CA 1
ATOM 633 C C . ARG A 1 86 ? 4.612 -6.946 -11.795 1.00 91.25 86 ARG A C 1
ATOM 635 O O . ARG A 1 86 ? 4.480 -5.782 -12.141 1.00 91.25 86 ARG A O 1
ATOM 642 N N . ARG A 1 87 ? 3.571 -7.726 -11.506 1.00 95.56 87 ARG A N 1
ATOM 643 C CA . ARG A 1 87 ? 2.173 -7.287 -11.629 1.00 95.56 87 ARG A CA 1
ATOM 644 C C . ARG A 1 87 ? 1.819 -6.042 -10.809 1.00 95.56 87 ARG A C 1
ATOM 646 O O . ARG A 1 87 ? 0.958 -5.274 -11.215 1.00 95.56 87 ARG A O 1
ATOM 653 N N . HIS A 1 88 ? 2.500 -5.814 -9.688 1.00 96.06 88 HIS A N 1
ATOM 654 C CA . HIS A 1 88 ? 2.289 -4.621 -8.871 1.00 96.06 88 HIS A CA 1
ATOM 655 C C . HIS A 1 88 ? 3.092 -3.416 -9.377 1.00 96.06 88 HIS A C 1
ATOM 657 O O . HIS A 1 88 ? 2.902 -2.312 -8.894 1.00 96.06 88 HIS A O 1
ATOM 663 N N . SER A 1 89 ? 3.994 -3.587 -10.346 1.00 94.12 89 SER A N 1
ATOM 664 C CA . SER A 1 89 ? 4.741 -2.471 -10.933 1.00 94.12 89 SER A CA 1
ATOM 665 C C . SER A 1 89 ? 3.886 -1.665 -11.908 1.00 94.12 89 SER A C 1
ATOM 667 O O . SER A 1 89 ? 2.987 -2.202 -12.562 1.00 94.12 89 SER A O 1
ATOM 669 N N . ARG A 1 90 ? 4.215 -0.376 -12.056 1.00 92.56 90 ARG A N 1
ATOM 670 C CA . ARG A 1 90 ? 3.502 0.526 -12.970 1.00 92.56 90 ARG A CA 1
ATOM 671 C C . ARG A 1 90 ? 3.623 0.109 -14.434 1.00 92.56 90 ARG A C 1
ATOM 673 O O . ARG A 1 90 ? 2.723 0.367 -15.221 1.00 92.56 90 ARG A O 1
ATOM 680 N N . ALA A 1 91 ? 4.745 -0.511 -14.797 1.00 88.31 91 ALA A N 1
ATOM 681 C CA . ALA A 1 91 ? 5.029 -0.921 -16.170 1.00 88.31 91 ALA A CA 1
ATOM 682 C C . ALA A 1 91 ? 4.210 -2.144 -16.628 1.00 88.31 91 ALA A C 1
ATOM 684 O O . ALA A 1 91 ? 4.238 -2.478 -17.810 1.00 88.31 91 ALA A O 1
ATOM 685 N N . GLU A 1 92 ? 3.513 -2.816 -15.709 1.00 92.56 92 GLU A N 1
ATOM 686 C CA . GLU A 1 92 ? 2.799 -4.069 -15.962 1.00 92.56 92 GLU A CA 1
ATOM 687 C C . GLU A 1 92 ? 1.298 -3.900 -15.680 1.00 92.56 92 GLU A C 1
ATOM 689 O O . GLU A 1 92 ? 0.635 -3.106 -16.340 1.00 92.56 92 GLU A O 1
ATOM 694 N N . GLU A 1 93 ? 0.734 -4.642 -14.720 1.00 95.44 93 GLU A N 1
ATOM 695 C CA . GLU A 1 93 ? -0.697 -4.575 -14.398 1.00 95.44 93 GLU A CA 1
ATOM 696 C C . GLU A 1 93 ? -1.045 -3.399 -13.470 1.00 95.44 93 GLU A C 1
ATOM 698 O O . GLU A 1 93 ? -2.213 -3.024 -13.390 1.00 95.44 93 GLU A O 1
ATOM 703 N N . ASN A 1 94 ? -0.059 -2.809 -12.779 1.00 96.25 94 ASN A N 1
ATOM 704 C CA . ASN A 1 94 ? -0.239 -1.697 -11.841 1.00 96.25 94 ASN A CA 1
ATOM 705 C C . ASN A 1 94 ? -1.317 -1.959 -10.764 1.00 96.25 94 ASN A C 1
ATOM 707 O O . ASN A 1 94 ? -2.045 -1.051 -10.362 1.00 96.25 94 ASN A O 1
ATOM 711 N N . VAL A 1 95 ? -1.449 -3.207 -10.302 1.00 96.75 95 VAL A N 1
ATOM 712 C CA . VAL A 1 95 ? -2.456 -3.583 -9.294 1.00 96.75 95 VAL A CA 1
ATOM 713 C C . VAL A 1 95 ? -1.882 -3.478 -7.885 1.00 96.75 95 VAL A C 1
ATOM 715 O O . VAL A 1 95 ? -0.785 -3.973 -7.628 1.00 96.75 95 VAL A O 1
ATOM 718 N N . SER A 1 96 ? -2.612 -2.872 -6.945 1.00 97.31 96 SER A N 1
ATOM 719 C CA . SER A 1 96 ? -2.165 -2.809 -5.547 1.00 97.31 96 SER A CA 1
ATOM 720 C C . SER A 1 96 ? -2.090 -4.207 -4.932 1.00 97.31 96 SER A C 1
ATOM 722 O O . SER A 1 96 ? -2.961 -5.032 -5.215 1.00 97.31 96 SER A O 1
ATOM 724 N N . PRO A 1 97 ? -1.084 -4.515 -4.096 1.00 96.94 97 PRO A N 1
ATOM 725 C CA . PRO A 1 97 ? -0.995 -5.825 -3.470 1.00 96.94 97 PRO A CA 1
ATOM 726 C C . PRO A 1 97 ? -2.099 -6.031 -2.438 1.00 96.94 97 PRO A C 1
ATOM 728 O O . PRO A 1 97 ? -2.579 -5.083 -1.815 1.00 96.94 97 PRO A O 1
ATOM 731 N N . ALA A 1 98 ? -2.465 -7.292 -2.214 1.00 96.69 98 ALA A N 1
ATOM 732 C CA . ALA A 1 98 ? -3.253 -7.632 -1.040 1.00 96.69 98 ALA A CA 1
ATOM 733 C C . ALA A 1 98 ? -2.435 -7.341 0.227 1.00 96.69 98 ALA A C 1
ATOM 735 O O . ALA A 1 98 ? -1.236 -7.616 0.272 1.00 96.69 98 ALA A O 1
ATOM 736 N N . LEU A 1 99 ? -3.084 -6.803 1.255 1.00 97.19 99 LEU A N 1
ATOM 737 C CA . LEU A 1 99 ? -2.463 -6.455 2.530 1.00 97.19 99 LEU A CA 1
ATOM 738 C C . LEU A 1 99 ? -3.314 -6.981 3.679 1.00 97.19 99 LEU A C 1
ATOM 740 O O . LEU A 1 99 ? -4.540 -6.935 3.620 1.00 97.19 99 LEU A O 1
ATOM 744 N N . GLU A 1 100 ? -2.668 -7.449 4.738 1.00 96.06 100 GLU A N 1
ATOM 745 C CA . GLU A 1 100 ? -3.307 -7.921 5.962 1.00 96.06 100 GLU A CA 1
ATOM 746 C C . GLU A 1 100 ? -2.529 -7.401 7.163 1.00 96.06 100 GLU A C 1
ATOM 748 O O . GLU A 1 100 ? -1.302 -7.493 7.197 1.00 96.06 100 GLU A O 1
ATOM 753 N N . TRP A 1 101 ? -3.231 -6.893 8.168 1.00 94.62 101 TRP A N 1
ATOM 754 C CA . TRP A 1 101 ? -2.608 -6.404 9.391 1.00 94.62 101 TRP A CA 1
ATOM 755 C C . TRP A 1 101 ? -3.337 -6.894 10.637 1.00 94.62 101 TRP A C 1
ATOM 757 O O . TRP A 1 101 ? -4.439 -7.444 10.578 1.00 94.62 101 TRP A O 1
ATOM 767 N N . GLU A 1 102 ? -2.691 -6.754 11.787 1.00 89.69 102 GLU A N 1
ATOM 768 C CA . GLU A 1 102 ? -3.300 -7.095 13.071 1.00 89.69 102 GLU A CA 1
ATOM 769 C C . GLU A 1 102 ? -4.432 -6.140 13.452 1.00 89.69 102 GLU A C 1
ATOM 771 O O . GLU A 1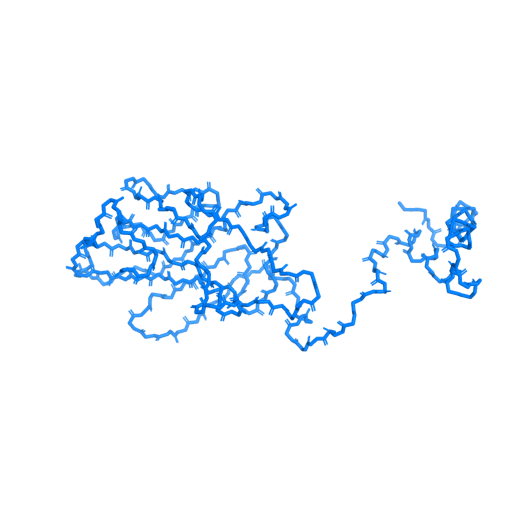 102 ? -4.537 -5.027 12.946 1.00 89.69 102 GLU A O 1
ATOM 776 N N . ARG A 1 103 ? -5.302 -6.559 14.376 1.00 90.12 103 ARG A N 1
ATOM 777 C CA . ARG A 1 103 ? -6.374 -5.673 14.840 1.00 90.12 103 ARG A CA 1
ATOM 778 C C . ARG A 1 103 ? -5.786 -4.413 15.490 1.00 90.12 103 ARG A C 1
ATOM 780 O O . ARG A 1 103 ? -4.971 -4.554 16.404 1.00 90.12 103 ARG A O 1
ATOM 787 N N . PRO A 1 104 ? -6.238 -3.214 15.084 1.00 90.19 104 PRO A N 1
ATOM 788 C CA . PRO A 1 104 ? -5.880 -1.977 15.762 1.00 90.19 104 PRO A CA 1
ATOM 789 C C . PRO A 1 104 ? -6.276 -1.983 17.250 1.00 90.19 104 PRO A C 1
ATOM 791 O O . PRO A 1 104 ? -7.215 -2.694 17.627 1.00 90.19 104 PRO A O 1
ATOM 794 N N . PRO A 1 105 ? -5.617 -1.172 18.103 1.00 89.62 105 PRO A N 1
ATOM 795 C CA . PRO A 1 105 ? -6.065 -0.924 19.473 1.00 89.62 105 PRO A CA 1
ATOM 796 C C . PRO A 1 105 ? -7.536 -0.485 19.528 1.00 89.62 105 PRO A C 1
ATOM 798 O O . PRO A 1 105 ? -8.021 0.171 18.608 1.00 89.62 105 PRO A O 1
ATOM 801 N N . GLU A 1 106 ? -8.239 -0.785 20.622 1.00 86.88 106 GLU A N 1
ATOM 802 C CA . GLU A 1 106 ? -9.679 -0.491 20.763 1.00 86.88 106 GLU A CA 1
ATOM 803 C C . GLU A 1 106 ? -10.011 1.011 20.655 1.00 86.88 106 GLU A C 1
ATOM 805 O O . GLU A 1 106 ? -11.087 1.381 20.198 1.00 86.88 106 GLU A O 1
ATOM 810 N N . GLU A 1 107 ? -9.066 1.888 21.005 1.00 88.88 107 GLU A N 1
ATOM 811 C CA . GLU A 1 107 ? -9.211 3.349 20.897 1.00 88.88 107 GLU A CA 1
ATOM 812 C C . GLU A 1 107 ? -9.037 3.889 19.466 1.00 88.88 107 GLU A C 1
ATOM 814 O O . GLU A 1 107 ? -9.049 5.105 19.262 1.00 88.88 107 GLU A O 1
ATOM 819 N N . THR A 1 108 ? -8.808 3.014 18.484 1.00 90.75 108 THR A N 1
ATOM 820 C CA . THR A 1 108 ? -8.622 3.412 17.087 1.00 90.75 108 THR A CA 1
ATOM 821 C C . THR A 1 108 ? -9.951 3.871 16.509 1.00 90.75 108 THR A C 1
ATOM 823 O O . THR A 1 108 ? -10.937 3.138 16.523 1.00 90.75 108 THR A O 1
ATOM 826 N N . VAL A 1 109 ? -9.964 5.086 15.974 1.00 90.88 109 VAL A N 1
ATOM 827 C CA . VAL A 1 109 ? -11.102 5.677 15.266 1.00 90.88 109 VAL A CA 1
ATOM 828 C C . VAL A 1 109 ? -10.965 5.476 13.760 1.00 90.88 109 VAL A C 1
ATOM 830 O O . VAL A 1 109 ? -11.967 5.290 13.075 1.00 90.88 109 VAL A O 1
ATOM 833 N N . GLU A 1 110 ? -9.734 5.467 13.253 1.00 90.88 110 GLU A N 1
ATOM 834 C CA . GLU A 1 110 ? -9.439 5.345 11.829 1.00 90.88 110 GLU A CA 1
ATOM 835 C C . GLU A 1 110 ? -8.130 4.586 11.604 1.00 90.88 110 GLU A C 1
ATOM 837 O O . GLU A 1 110 ? -7.174 4.731 12.369 1.00 90.88 110 GLU A O 1
ATOM 842 N N . VAL A 1 111 ? -8.085 3.795 10.534 1.00 94.25 111 VAL A N 1
ATOM 843 C CA . VAL A 1 111 ? -6.855 3.210 10.003 1.00 94.25 111 VAL A CA 1
ATOM 844 C C . VAL A 1 111 ? -6.433 3.957 8.733 1.00 94.25 111 VAL A C 1
ATOM 846 O O . VAL A 1 111 ? -7.261 4.273 7.878 1.00 94.25 111 VAL A O 1
ATOM 849 N N . VAL A 1 112 ? -5.134 4.225 8.606 1.00 94.94 112 VAL A N 1
ATOM 850 C CA . VAL A 1 112 ? -4.526 4.871 7.432 1.00 94.94 112 VAL A CA 1
ATOM 851 C C . VAL A 1 112 ? -3.469 3.949 6.843 1.00 94.94 112 VAL A C 1
ATOM 853 O O . VAL A 1 112 ? -2.677 3.367 7.583 1.00 94.94 112 VAL A O 1
ATOM 856 N N . LEU A 1 113 ? -3.448 3.828 5.517 1.00 95.81 113 LEU A N 1
ATOM 857 C CA . LEU A 1 113 ? -2.419 3.115 4.767 1.00 95.81 113 LEU A CA 1
ATOM 858 C C . LEU A 1 113 ? -1.584 4.111 3.964 1.00 95.81 113 LEU A C 1
ATOM 860 O O . LEU A 1 113 ? -2.141 4.907 3.210 1.00 95.81 113 LEU A O 1
ATOM 864 N N . LEU A 1 114 ? -0.263 3.988 4.062 1.00 94.69 114 LEU A N 1
ATOM 865 C CA . LEU A 1 114 ? 0.706 4.733 3.264 1.00 94.69 114 LEU A CA 1
ATOM 866 C C . LEU A 1 114 ? 1.676 3.764 2.581 1.00 94.69 114 LEU A C 1
ATOM 868 O O . LEU A 1 114 ? 2.229 2.878 3.230 1.00 94.69 114 LEU A O 1
ATOM 872 N N . CYS A 1 115 ? 1.912 3.952 1.286 1.00 95.44 115 CYS A N 1
ATOM 873 C CA . CYS A 1 115 ? 3.020 3.350 0.554 1.00 95.44 115 CYS A CA 1
ATOM 874 C C . CYS A 1 115 ? 3.921 4.454 0.013 1.00 95.44 115 CYS A C 1
ATOM 876 O O . CYS A 1 115 ? 3.463 5.291 -0.764 1.00 95.44 115 CYS A O 1
ATOM 878 N N . GLU A 1 116 ? 5.204 4.412 0.353 1.00 93.31 116 GLU A N 1
ATOM 879 C CA . GLU A 1 116 ? 6.179 5.418 -0.067 1.00 93.31 116 GLU A CA 1
ATOM 880 C C . GLU A 1 116 ? 7.495 4.795 -0.533 1.00 93.31 116 GLU A C 1
ATOM 882 O O . GLU A 1 116 ? 7.981 3.820 0.034 1.00 93.31 116 GLU A O 1
ATOM 887 N N . ASP A 1 117 ? 8.085 5.376 -1.568 1.00 92.62 117 ASP A N 1
ATOM 888 C CA . ASP A 1 117 ? 9.442 5.096 -2.014 1.00 92.62 117 ASP A CA 1
ATOM 889 C C . ASP A 1 117 ? 10.400 6.031 -1.268 1.00 92.62 117 ASP A C 1
ATOM 891 O O . ASP A 1 117 ? 10.368 7.245 -1.472 1.00 92.62 117 ASP A O 1
ATOM 895 N N . ARG A 1 118 ? 11.222 5.487 -0.366 1.00 86.62 118 ARG A N 1
ATOM 896 C CA . ARG A 1 118 ? 12.189 6.274 0.428 1.00 86.62 118 ARG A CA 1
ATOM 897 C C . ARG A 1 118 ? 13.508 6.523 -0.295 1.00 86.62 118 ARG A C 1
ATOM 899 O O . ARG A 1 118 ? 14.307 7.318 0.193 1.00 86.62 118 ARG A O 1
ATOM 906 N N . ASP A 1 119 ? 13.740 5.828 -1.402 1.00 87.50 119 ASP A N 1
ATOM 907 C CA . ASP A 1 119 ? 14.955 5.956 -2.202 1.00 87.50 119 ASP A CA 1
ATOM 908 C C . ASP A 1 119 ? 14.743 6.902 -3.400 1.00 87.50 119 ASP A C 1
ATOM 910 O O . ASP A 1 119 ? 15.708 7.307 -4.047 1.00 87.50 119 ASP A O 1
ATOM 914 N N . ALA A 1 120 ? 13.499 7.332 -3.650 1.00 83.12 120 ALA A N 1
ATOM 915 C CA . ALA A 1 120 ? 13.190 8.374 -4.619 1.00 83.12 120 ALA A CA 1
ATOM 916 C C . ALA A 1 120 ? 13.862 9.726 -4.272 1.00 83.12 120 ALA A C 1
ATOM 918 O O . ALA A 1 120 ? 13.935 10.105 -3.096 1.00 83.12 120 ALA A O 1
ATOM 919 N N . PRO A 1 121 ? 14.290 10.500 -5.290 1.00 75.88 121 PRO A N 1
ATOM 920 C CA . PRO A 1 121 ? 14.747 11.877 -5.102 1.00 75.88 121 PRO A CA 1
ATOM 921 C C . PRO A 1 121 ? 13.681 12.746 -4.412 1.00 75.88 121 PRO A C 1
ATOM 923 O O . PRO A 1 121 ? 12.488 12.512 -4.597 1.00 75.88 121 PRO A O 1
ATOM 926 N N . ASP A 1 122 ? 14.117 13.767 -3.664 1.00 65.25 122 ASP A N 1
ATOM 927 C CA . ASP A 1 122 ? 13.265 14.789 -3.028 1.00 65.25 122 ASP A CA 1
ATOM 928 C C . ASP A 1 122 ? 12.311 14.268 -1.926 1.00 65.25 122 ASP A C 1
ATOM 930 O O . ASP A 1 122 ? 11.093 14.352 -2.035 1.00 65.25 122 ASP A O 1
ATOM 934 N N . SER A 1 123 ? 12.871 13.783 -0.805 1.00 63.06 123 SER A N 1
ATOM 935 C CA . SER A 1 123 ? 12.145 13.373 0.432 1.00 63.06 123 SER A CA 1
ATOM 936 C C . SER A 1 123 ? 11.219 12.147 0.326 1.00 63.06 123 SER A C 1
ATOM 938 O O . SER A 1 123 ? 10.520 11.792 1.279 1.00 63.06 123 SER A O 1
ATOM 940 N N . GLY A 1 124 ? 11.323 11.406 -0.773 1.00 74.31 124 GLY A N 1
ATOM 941 C CA . GLY A 1 124 ? 10.555 10.196 -1.026 1.00 74.31 124 GLY A CA 1
ATOM 942 C C . GLY A 1 124 ? 9.267 10.470 -1.798 1.00 74.31 124 GLY A C 1
ATOM 943 O O . GLY A 1 124 ? 8.832 11.605 -1.952 1.00 74.31 124 GLY A O 1
ATOM 944 N N . ARG A 1 125 ? 8.663 9.411 -2.334 1.00 87.94 125 ARG A N 1
ATOM 945 C CA . ARG A 1 125 ? 7.532 9.517 -3.261 1.00 87.94 125 ARG A CA 1
ATOM 946 C C . ARG A 1 125 ? 6.367 8.666 -2.788 1.00 87.94 125 ARG A C 1
ATOM 948 O O . ARG A 1 125 ? 6.537 7.463 -2.623 1.00 87.94 125 ARG A O 1
ATOM 955 N N . THR A 1 126 ? 5.185 9.247 -2.591 1.00 92.75 126 THR A N 1
ATOM 956 C CA . THR A 1 126 ? 4.002 8.455 -2.218 1.00 92.75 126 THR A CA 1
ATOM 957 C C . THR A 1 126 ? 3.436 7.747 -3.434 1.00 92.75 126 THR A C 1
ATOM 959 O O . THR A 1 126 ? 3.093 8.362 -4.442 1.00 92.75 126 THR A O 1
ATOM 962 N N . HIS A 1 127 ? 3.328 6.433 -3.304 1.00 95.50 127 HIS A N 1
ATOM 963 C CA . HIS A 1 127 ? 2.762 5.514 -4.281 1.00 95.50 127 HIS A CA 1
ATOM 964 C C . HIS A 1 127 ? 1.313 5.146 -3.950 1.00 9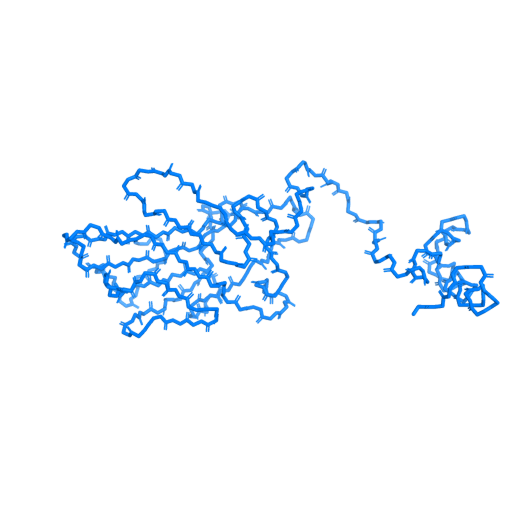5.50 127 HIS A C 1
ATOM 966 O O . HIS A 1 127 ? 0.572 4.739 -4.841 1.00 95.50 127 HIS A O 1
ATOM 972 N N . TRP A 1 128 ? 0.901 5.263 -2.682 1.00 96.75 128 TRP A N 1
ATOM 973 C CA . TRP A 1 128 ? -0.464 4.955 -2.261 1.00 96.75 128 TRP A CA 1
ATOM 974 C C . TRP A 1 128 ? -0.803 5.622 -0.931 1.00 96.75 128 TRP A C 1
ATOM 976 O O . TRP A 1 128 ? -0.048 5.474 0.027 1.00 96.75 128 TRP A O 1
ATOM 986 N N . LEU A 1 129 ? -1.952 6.291 -0.851 1.00 95.50 129 LEU A N 1
ATOM 987 C CA . LEU A 1 129 ? -2.511 6.798 0.399 1.00 95.50 129 LEU A CA 1
ATOM 988 C C . LEU A 1 129 ? -3.998 6.443 0.472 1.00 95.50 129 LEU A C 1
ATOM 990 O O . LEU A 1 129 ? -4.771 6.780 -0.428 1.00 95.50 129 LEU A O 1
ATOM 994 N N . ILE A 1 130 ? -4.393 5.754 1.542 1.00 96.19 130 ILE A N 1
ATOM 995 C CA . ILE A 1 130 ? -5.798 5.494 1.866 1.00 96.19 130 ILE A CA 1
ATOM 996 C C . ILE A 1 130 ? -6.074 5.963 3.287 1.00 96.19 130 ILE A C 1
ATOM 998 O O . ILE A 1 130 ? -5.385 5.555 4.222 1.00 96.19 130 ILE A O 1
ATOM 1002 N N . THR A 1 131 ? -7.130 6.753 3.447 1.00 95.00 131 THR A N 1
ATOM 1003 C CA . THR A 1 131 ? -7.637 7.196 4.750 1.00 95.00 131 THR A CA 1
ATOM 1004 C C . THR A 1 131 ? -9.083 6.738 4.938 1.00 95.00 131 THR A C 1
ATOM 1006 O O . THR A 1 131 ? -9.715 6.195 4.029 1.00 95.00 131 THR A O 1
ATOM 1009 N N . GLY A 1 132 ? -9.623 6.918 6.136 1.00 93.75 132 GLY A N 1
ATOM 1010 C CA . GLY A 1 132 ? -10.999 6.576 6.480 1.00 93.75 132 GLY A CA 1
ATOM 1011 C C . GLY A 1 132 ? -11.262 5.073 6.559 1.00 93.75 132 GLY A C 1
ATOM 1012 O O . GLY A 1 132 ? -12.417 4.657 6.476 1.00 93.75 132 GLY A O 1
ATOM 1013 N N . ILE A 1 133 ? -10.225 4.236 6.690 1.00 95.88 133 ILE A N 1
ATOM 1014 C CA . ILE A 1 133 ? -10.420 2.789 6.807 1.00 95.88 133 ILE A CA 1
ATOM 1015 C C . ILE A 1 133 ? -11.041 2.500 8.178 1.00 95.88 133 ILE A C 1
ATOM 1017 O O . ILE A 1 133 ? -10.489 2.858 9.220 1.00 95.88 133 ILE A O 1
ATOM 1021 N N . ASP A 1 134 ? -12.199 1.834 8.173 1.00 95.88 134 ASP A N 1
ATOM 1022 C CA . ASP A 1 134 ? -12.877 1.393 9.393 1.00 95.88 134 ASP A CA 1
ATOM 1023 C C . ASP A 1 134 ? -11.941 0.478 10.214 1.00 95.88 134 ASP A C 1
ATOM 1025 O O . ASP A 1 134 ? -11.434 -0.502 9.663 1.00 95.88 134 ASP A O 1
ATOM 1029 N N . PRO A 1 135 ? -11.733 0.723 11.523 1.00 94.12 135 PRO A N 1
ATOM 1030 C CA . PRO A 1 135 ? -10.830 -0.075 12.363 1.00 94.12 135 PRO A CA 1
ATOM 1031 C C . PRO A 1 135 ? -11.163 -1.573 12.441 1.00 94.12 135 PRO A C 1
ATOM 1033 O O . PRO A 1 135 ? -10.328 -2.378 12.853 1.00 94.12 135 PRO A O 1
ATOM 1036 N N . ARG A 1 136 ? -12.384 -1.974 12.062 1.00 95.00 136 ARG A N 1
ATOM 1037 C CA . ARG A 1 136 ? -12.804 -3.382 11.972 1.00 95.00 136 ARG A CA 1
ATOM 1038 C C . ARG A 1 136 ? -12.256 -4.081 10.728 1.00 95.00 136 ARG A C 1
ATOM 1040 O O . ARG A 1 136 ? -12.295 -5.310 10.668 1.00 95.00 136 ARG A O 1
ATOM 1047 N N . ILE A 1 137 ? -11.786 -3.326 9.738 1.00 96.25 137 ILE A N 1
ATOM 1048 C CA . ILE A 1 137 ? -11.160 -3.842 8.525 1.00 96.25 137 ILE A CA 1
ATOM 1049 C C . ILE A 1 137 ? -9.677 -4.065 8.816 1.00 96.25 137 ILE A C 1
ATOM 1051 O O . ILE A 1 137 ? -8.950 -3.146 9.179 1.00 96.25 137 ILE A O 1
ATOM 1055 N N . THR A 1 138 ? -9.229 -5.307 8.648 1.00 95.88 138 THR A N 1
ATOM 1056 C CA . THR A 1 138 ? -7.842 -5.728 8.912 1.00 95.88 138 THR A CA 1
ATOM 1057 C C . THR A 1 138 ? -7.138 -6.256 7.664 1.00 95.88 138 THR A C 1
ATOM 1059 O O . THR A 1 138 ? -6.145 -6.977 7.756 1.00 95.88 138 THR A O 1
ATOM 1062 N N . SER A 1 139 ? -7.701 -5.981 6.488 1.00 96.38 139 SER A N 1
ATOM 1063 C CA . SER A 1 139 ? -7.177 -6.464 5.215 1.00 96.38 139 SER A CA 1
ATOM 1064 C C . SER A 1 139 ? -7.719 -5.674 4.030 1.00 96.38 139 SER A C 1
ATOM 1066 O O . SER A 1 139 ? -8.871 -5.237 4.052 1.00 96.38 139 SER A O 1
ATOM 1068 N N . ILE A 1 140 ? -6.929 -5.601 2.964 1.00 96.94 140 ILE A N 1
ATOM 1069 C CA . ILE A 1 140 ? -7.289 -5.049 1.655 1.00 96.94 140 ILE A CA 1
ATOM 1070 C C . ILE A 1 140 ? -7.034 -6.137 0.622 1.00 96.94 140 ILE A C 1
ATOM 1072 O O . ILE A 1 140 ? -5.951 -6.721 0.591 1.00 96.94 140 ILE A O 1
ATOM 1076 N N . ALA A 1 141 ? -8.031 -6.424 -0.212 1.00 97.38 141 ALA A N 1
ATOM 1077 C CA . ALA A 1 141 ? -7.840 -7.339 -1.329 1.00 97.38 141 ALA A CA 1
ATOM 1078 C C . ALA A 1 141 ? -7.014 -6.661 -2.433 1.00 97.38 141 ALA A C 1
ATOM 1080 O O . ALA A 1 141 ? -7.046 -5.439 -2.580 1.00 97.38 141 ALA A O 1
ATOM 1081 N N . GLU A 1 142 ? -6.312 -7.461 -3.229 1.00 97.00 142 GLU A N 1
ATOM 1082 C CA . GLU A 1 142 ? -5.550 -6.979 -4.384 1.00 97.00 142 GLU A CA 1
ATOM 1083 C C . GLU A 1 142 ? -6.405 -6.069 -5.282 1.00 97.00 142 GLU A C 1
ATOM 1085 O O . GLU A 1 142 ? -7.562 -6.383 -5.576 1.00 97.00 142 GLU A O 1
ATOM 1090 N N . GLY A 1 143 ? -5.843 -4.931 -5.692 1.00 96.25 143 GLY A N 1
ATOM 1091 C CA . GLY A 1 143 ? -6.497 -3.981 -6.592 1.00 96.25 143 GLY A CA 1
ATOM 1092 C C . GLY A 1 143 ? -7.767 -3.335 -6.029 1.00 96.25 143 GLY A C 1
ATOM 1093 O O . GLY A 1 143 ? -8.585 -2.842 -6.804 1.00 96.25 143 GLY A O 1
ATOM 1094 N N . SER A 1 144 ? -7.975 -3.358 -4.708 1.00 96.50 144 SER A N 1
ATOM 1095 C CA . SER A 1 144 ? -9.194 -2.840 -4.079 1.00 96.50 144 SER A CA 1
ATOM 1096 C C . SER A 1 144 ? -8.931 -1.701 -3.095 1.00 96.50 144 SER A C 1
ATOM 1098 O O . SER A 1 144 ? -7.817 -1.500 -2.612 1.00 96.50 144 SER A O 1
ATOM 1100 N N . VAL A 1 145 ? -10.000 -0.969 -2.782 1.00 95.25 145 VAL A N 1
ATOM 1101 C CA . VAL A 1 145 ? -10.062 0.024 -1.705 1.00 95.25 145 VAL A CA 1
ATOM 1102 C C . VAL A 1 145 ? -11.141 -0.433 -0.719 1.00 95.25 145 VAL A C 1
ATOM 1104 O O . VAL A 1 145 ? -12.223 -0.836 -1.163 1.00 95.25 145 VAL A O 1
ATOM 1107 N N . PRO A 1 146 ? -10.886 -0.407 0.602 1.00 95.56 146 PRO A N 1
ATOM 1108 C CA . PRO A 1 146 ? -11.891 -0.756 1.598 1.00 95.56 146 PRO A CA 1
ATOM 1109 C C . PRO A 1 146 ? -13.196 0.035 1.450 1.00 95.56 146 PRO A C 1
ATOM 1111 O O . PRO A 1 146 ? -13.162 1.233 1.167 1.00 95.56 146 PRO A O 1
ATOM 1114 N N . PRO A 1 147 ? -14.361 -0.588 1.696 1.00 91.94 147 PRO A N 1
ATOM 1115 C CA . PRO A 1 147 ? -15.630 0.127 1.687 1.00 91.94 147 PRO A CA 1
ATOM 1116 C C . PRO A 1 147 ? -15.628 1.298 2.677 1.00 91.94 147 PRO A C 1
ATOM 1118 O O . PRO A 1 147 ? -15.333 1.114 3.855 1.00 91.94 147 PRO A O 1
ATOM 1121 N N . GLY A 1 148 ? -15.996 2.489 2.199 1.00 92.19 148 GLY A N 1
ATOM 1122 C CA . GLY A 1 148 ? -16.056 3.708 3.013 1.00 92.19 148 GLY A CA 1
ATOM 1123 C C . GLY A 1 148 ? -14.716 4.425 3.208 1.00 92.19 148 GLY A C 1
ATOM 1124 O O . GLY A 1 148 ? -14.727 5.542 3.715 1.00 92.19 148 GLY A O 1
ATOM 1125 N N . ALA A 1 149 ? -13.603 3.829 2.772 1.00 95.50 149 ALA A N 1
ATOM 1126 C CA . ALA A 1 149 ? -12.303 4.485 2.754 1.00 95.50 149 ALA A CA 1
ATOM 1127 C C . ALA A 1 149 ? -12.143 5.387 1.520 1.00 95.50 149 ALA A C 1
ATOM 1129 O O . ALA A 1 149 ? -12.831 5.221 0.508 1.00 95.50 149 ALA A O 1
ATOM 1130 N N . VAL A 1 150 ? -11.208 6.330 1.606 1.00 94.69 150 VAL A N 1
ATOM 1131 C CA . VAL A 1 150 ? -10.882 7.289 0.548 1.00 94.69 150 VAL A CA 1
ATOM 1132 C C . VAL A 1 150 ? -9.471 7.009 0.053 1.00 94.69 150 VAL A C 1
ATOM 1134 O O . VAL A 1 150 ? -8.526 7.009 0.839 1.00 94.69 150 VAL A O 1
ATOM 1137 N N . ALA A 1 151 ? -9.335 6.766 -1.249 1.00 94.94 151 ALA A N 1
ATOM 1138 C CA . ALA A 1 151 ? -8.047 6.746 -1.928 1.00 94.94 151 ALA A CA 1
ATOM 1139 C C . ALA A 1 151 ? -7.699 8.172 -2.365 1.00 94.94 151 ALA A C 1
ATOM 1141 O O . ALA A 1 151 ? -8.519 8.825 -3.009 1.00 94.94 151 ALA A O 1
ATOM 1142 N N . TRP A 1 152 ? -6.514 8.641 -1.992 1.00 93.56 152 TRP A N 1
ATOM 1143 C CA . TRP A 1 152 ? -6.065 10.005 -2.267 1.00 93.56 152 TRP A CA 1
ATOM 1144 C C . TRP A 1 152 ? -5.166 10.071 -3.503 1.00 93.56 152 TRP A C 1
ATOM 1146 O O . TRP A 1 152 ? -4.582 9.043 -3.875 1.00 93.56 152 TRP A O 1
ATOM 1156 N N . PRO A 1 153 ? -5.016 11.266 -4.105 1.00 93.38 153 PRO A N 1
ATOM 1157 C CA . PRO A 1 153 ? -4.008 11.508 -5.124 1.00 93.38 153 PRO A CA 1
ATOM 1158 C C . PRO A 1 153 ? -2.617 11.137 -4.608 1.00 93.38 153 PRO A C 1
ATOM 1160 O O . PRO A 1 153 ? -2.215 11.527 -3.510 1.00 93.38 153 PRO A O 1
ATOM 1163 N N . ASN A 1 154 ? -1.881 10.371 -5.402 1.00 92.00 154 ASN A N 1
ATOM 1164 C CA . ASN A 1 154 ? -0.489 10.035 -5.138 1.00 92.00 154 ASN A CA 1
ATOM 1165 C C . ASN A 1 154 ? 0.461 10.993 -5.882 1.00 92.00 154 ASN A C 1
ATOM 1167 O O . ASN A 1 154 ? 0.031 11.902 -6.591 1.00 92.00 154 ASN A O 1
ATOM 1171 N N . ALA A 1 155 ? 1.773 10.781 -5.757 1.00 89.81 155 ALA A N 1
ATOM 1172 C CA . ALA A 1 155 ? 2.786 11.655 -6.359 1.00 89.81 155 ALA A CA 1
ATOM 1173 C C . ALA A 1 155 ? 2.832 11.632 -7.904 1.00 89.81 155 ALA A C 1
ATOM 1175 O O . ALA A 1 155 ? 3.701 12.262 -8.509 1.00 89.81 155 ALA A O 1
ATOM 1176 N N . PHE A 1 156 ? 1.947 10.869 -8.544 1.00 89.50 156 PHE A N 1
ATOM 1177 C CA . PHE A 1 156 ? 1.783 10.790 -9.991 1.00 89.50 156 PHE A CA 1
ATOM 1178 C C . PHE A 1 156 ? 0.467 11.416 -10.470 1.00 89.50 156 PHE A C 1
ATOM 1180 O O . PHE A 1 156 ? 0.089 11.182 -11.617 1.00 89.50 156 PHE A O 1
ATOM 1187 N N . ASP A 1 157 ? -0.208 12.189 -9.608 1.00 88.81 157 ASP A N 1
ATOM 1188 C CA . ASP A 1 157 ? -1.515 12.808 -9.861 1.00 88.81 157 ASP A CA 1
ATOM 1189 C C . ASP A 1 157 ? -2.624 11.777 -10.169 1.00 88.81 157 ASP A C 1
ATOM 1191 O O . ASP A 1 157 ? -3.592 12.067 -10.875 1.00 88.81 157 ASP A O 1
ATOM 1195 N N . GLU A 1 158 ? -2.483 10.553 -9.644 1.00 89.50 158 GLU A N 1
ATOM 1196 C CA . GLU A 1 158 ? -3.444 9.453 -9.783 1.00 89.50 158 GLU A CA 1
ATOM 1197 C C . GLU A 1 158 ? -4.078 9.126 -8.423 1.00 89.50 158 GLU A C 1
ATOM 1199 O O . GLU A 1 158 ? -3.380 9.039 -7.412 1.00 89.50 158 GLU A O 1
ATOM 1204 N N . ASP A 1 159 ? -5.395 8.909 -8.386 1.00 90.50 159 ASP A N 1
ATOM 1205 C CA . ASP A 1 159 ? -6.079 8.478 -7.164 1.00 90.50 159 ASP A CA 1
ATOM 1206 C C . ASP A 1 159 ? -5.744 7.011 -6.851 1.00 90.50 159 ASP A C 1
ATOM 1208 O O . ASP A 1 159 ? -6.001 6.105 -7.650 1.00 90.50 159 ASP A O 1
ATOM 1212 N N . GLY A 1 160 ? -5.223 6.754 -5.651 1.00 93.75 160 GLY A N 1
ATOM 1213 C CA . GLY A 1 160 ? -4.934 5.402 -5.180 1.00 93.75 160 GLY A CA 1
ATOM 1214 C C . GLY A 1 160 ? -3.527 4.911 -5.514 1.00 93.75 160 GLY A C 1
ATOM 1215 O O . GLY A 1 160 ? -2.546 5.617 -5.291 1.00 93.75 160 GLY A O 1
ATOM 1216 N N . TYR A 1 161 ? -3.409 3.639 -5.898 1.00 96.94 161 TYR A N 1
ATOM 1217 C CA . TYR A 1 161 ? -2.117 2.966 -6.037 1.00 96.94 161 TYR A CA 1
ATOM 1218 C C . TYR A 1 161 ? -1.499 3.214 -7.411 1.00 96.94 161 TYR A C 1
ATOM 1220 O O . TYR A 1 161 ? -2.080 2.845 -8.431 1.00 96.94 161 TYR A O 1
ATOM 1228 N N . THR A 1 162 ? -0.271 3.721 -7.417 1.00 96.44 162 THR A N 1
ATOM 1229 C CA . THR A 1 162 ? 0.623 3.658 -8.573 1.00 96.44 162 THR A CA 1
ATOM 1230 C C . THR A 1 162 ? 1.852 2.865 -8.168 1.00 96.44 162 THR A C 1
ATOM 1232 O O . THR A 1 162 ? 2.506 3.168 -7.178 1.00 96.44 162 THR A O 1
ATOM 1235 N N . GLY A 1 163 ? 2.162 1.815 -8.914 1.00 93.69 163 GLY A N 1
ATOM 1236 C CA . GLY A 1 163 ? 3.193 0.847 -8.585 1.00 93.69 163 GLY A CA 1
ATOM 1237 C C . GLY A 1 163 ? 4.625 1.356 -8.727 1.00 93.69 163 GLY A C 1
ATOM 1238 O O . GLY A 1 163 ? 4.859 2.441 -9.270 1.00 93.69 163 GLY A O 1
ATOM 1239 N N . PRO A 1 164 ? 5.609 0.557 -8.276 1.00 93.19 164 PRO A N 1
ATOM 1240 C CA . PRO A 1 164 ? 7.024 0.803 -8.506 1.00 93.19 164 PRO A CA 1
ATOM 1241 C C . PRO A 1 164 ? 7.340 1.158 -9.958 1.00 93.19 164 PRO A C 1
ATOM 1243 O O . PRO A 1 164 ? 6.900 0.476 -10.891 1.00 93.19 164 PRO A O 1
ATOM 1246 N N . HIS A 1 165 ? 8.118 2.224 -10.130 1.00 89.12 165 HIS A N 1
ATOM 1247 C CA . HIS A 1 165 ? 8.630 2.672 -11.423 1.00 89.12 165 HIS A CA 1
ATOM 1248 C C . HIS A 1 165 ? 9.951 3.446 -11.241 1.00 89.12 165 HIS A C 1
ATOM 1250 O O . HIS A 1 165 ? 10.007 4.646 -11.543 1.00 89.12 165 HIS A O 1
ATOM 1256 N N . PRO A 1 166 ? 10.993 2.801 -10.676 1.00 83.69 166 PRO A N 1
ATOM 1257 C CA . PRO A 1 166 ? 12.271 3.464 -10.449 1.00 83.69 166 PRO A CA 1
ATOM 1258 C C . PRO A 1 166 ? 12.927 3.835 -11.792 1.00 83.69 166 PRO A C 1
ATOM 1260 O O . PRO A 1 166 ? 12.688 3.156 -12.800 1.00 83.69 166 PRO A O 1
ATOM 1263 N N . PRO A 1 167 ? 13.736 4.908 -11.845 1.00 82.44 167 PRO A N 1
ATOM 1264 C CA . PRO A 1 167 ? 14.494 5.258 -13.040 1.00 82.44 167 PRO A CA 1
ATOM 1265 C C . PRO A 1 167 ? 15.370 4.097 -13.527 1.00 82.44 167 PRO A C 1
ATOM 1267 O O . PRO A 1 167 ? 15.954 3.348 -12.745 1.00 82.44 167 PRO A O 1
ATOM 1270 N N . ALA A 1 168 ? 15.475 3.940 -14.847 1.00 80.00 168 ALA A N 1
ATOM 1271 C CA . ALA A 1 168 ? 16.310 2.894 -15.423 1.00 80.00 168 ALA A CA 1
ATOM 1272 C C . ALA A 1 168 ? 17.787 3.129 -15.067 1.00 80.00 168 ALA A C 1
ATOM 1274 O O . ALA A 1 168 ? 18.354 4.162 -15.423 1.00 80.00 168 ALA A O 1
ATOM 1275 N N . GLY A 1 169 ? 18.408 2.143 -14.417 1.00 77.62 169 GLY A N 1
ATOM 1276 C CA . GLY A 1 169 ? 19.811 2.193 -14.000 1.00 77.62 169 GLY A CA 1
ATOM 1277 C C . GLY A 1 169 ? 20.041 2.598 -12.542 1.00 77.62 169 GLY A C 1
ATOM 1278 O O . GLY A 1 169 ? 21.186 2.518 -12.099 1.00 77.62 169 GLY A O 1
ATOM 1279 N N . ASP A 1 170 ? 18.994 2.972 -11.800 1.00 80.31 170 ASP A N 1
ATOM 1280 C CA . ASP A 1 170 ? 19.090 3.163 -10.350 1.00 80.31 170 ASP A CA 1
ATOM 1281 C C . ASP A 1 170 ? 19.207 1.814 -9.616 1.00 80.31 170 ASP A C 1
ATOM 1283 O O . ASP A 1 170 ? 18.833 0.754 -10.133 1.00 80.31 170 ASP A O 1
ATOM 1287 N N . GLU A 1 171 ? 19.738 1.848 -8.387 1.00 84.81 171 GLU A N 1
ATOM 1288 C CA . GLU A 1 171 ? 19.655 0.694 -7.487 1.00 84.81 171 GLU A CA 1
ATOM 1289 C C . GLU A 1 171 ? 18.181 0.331 -7.221 1.00 84.81 171 GLU A C 1
ATOM 1291 O O . GLU A 1 171 ? 17.306 1.183 -7.348 1.00 84.81 171 GLU A O 1
ATOM 1296 N N . PRO A 1 172 ? 17.854 -0.909 -6.816 1.00 85.31 172 PRO A N 1
ATOM 1297 C CA . PRO A 1 172 ? 16.492 -1.229 -6.406 1.00 85.31 172 PRO A CA 1
ATOM 1298 C C . PRO A 1 172 ? 16.022 -0.327 -5.259 1.00 85.31 172 PRO A C 1
ATOM 1300 O O . PRO A 1 172 ? 16.650 -0.284 -4.197 1.00 85.31 172 PRO A O 1
ATOM 1303 N N . HIS A 1 173 ? 14.901 0.358 -5.477 1.00 91.00 173 HIS A N 1
ATOM 1304 C CA . HIS A 1 173 ? 14.261 1.207 -4.477 1.00 91.00 173 HIS A CA 1
ATOM 1305 C C . HIS A 1 173 ? 13.472 0.384 -3.454 1.00 91.00 173 HIS A C 1
ATOM 1307 O O . HIS A 1 173 ? 12.935 -0.688 -3.758 1.00 91.00 173 HIS A O 1
ATOM 1313 N N . ARG A 1 174 ? 13.361 0.917 -2.237 1.00 92.38 174 ARG A N 1
ATOM 1314 C CA . ARG A 1 174 ? 12.559 0.364 -1.144 1.00 92.38 174 ARG A CA 1
ATOM 1315 C C . ARG A 1 174 ? 11.212 1.071 -1.068 1.00 92.38 174 ARG A C 1
ATOM 1317 O O . ARG A 1 174 ? 11.131 2.261 -0.767 1.00 92.38 174 ARG A O 1
ATOM 1324 N N . TYR A 1 175 ? 10.161 0.283 -1.255 1.00 93.19 175 TYR A N 1
ATOM 1325 C CA . TYR A 1 175 ? 8.772 0.704 -1.112 1.00 93.19 175 TYR A CA 1
ATOM 1326 C C . TYR A 1 175 ? 8.259 0.281 0.264 1.00 93.19 175 TYR A C 1
ATOM 1328 O O . TYR A 1 175 ? 8.106 -0.911 0.536 1.00 93.19 175 TYR A O 1
ATOM 1336 N N . LEU A 1 176 ? 8.023 1.250 1.145 1.00 93.50 176 LEU A N 1
ATOM 1337 C CA . LEU A 1 176 ? 7.552 1.017 2.505 1.00 93.50 176 LEU A CA 1
ATOM 1338 C C . LEU A 1 176 ? 6.032 1.098 2.563 1.00 93.50 176 LEU A C 1
ATOM 1340 O O . LEU A 1 176 ? 5.465 2.173 2.387 1.00 93.50 176 LEU A O 1
ATOM 1344 N N . PHE A 1 177 ? 5.393 -0.026 2.877 1.00 94.81 177 PHE A N 1
ATOM 1345 C CA . PHE A 1 177 ? 3.974 -0.084 3.214 1.00 94.81 177 PHE A CA 1
ATOM 1346 C C . PHE A 1 177 ? 3.816 0.044 4.731 1.00 94.81 177 PHE A C 1
ATOM 1348 O O . PHE A 1 177 ? 4.402 -0.728 5.488 1.00 94.81 177 PHE A O 1
ATOM 1355 N N . GLN A 1 178 ? 3.029 1.017 5.176 1.00 93.50 178 GLN A N 1
ATOM 1356 C CA . GLN A 1 178 ? 2.824 1.340 6.585 1.00 93.50 178 GLN A CA 1
ATOM 1357 C C . GLN A 1 178 ? 1.331 1.473 6.873 1.00 93.50 178 GLN A C 1
ATOM 1359 O O . GLN A 1 178 ? 0.601 2.104 6.110 1.00 93.50 178 GLN A O 1
ATOM 1364 N N . VAL A 1 179 ? 0.888 0.893 7.990 1.00 93.44 179 VAL A N 1
ATOM 1365 C CA . VAL A 1 179 ? -0.484 1.021 8.486 1.00 93.44 179 VAL A CA 1
ATOM 1366 C C . VAL A 1 179 ? -0.466 1.704 9.847 1.00 93.44 179 VAL A C 1
ATOM 1368 O O . VAL A 1 179 ? 0.198 1.244 10.779 1.00 93.44 179 VAL A O 1
ATOM 1371 N N . PHE A 1 180 ? -1.233 2.782 9.964 1.00 91.06 180 PHE A N 1
ATOM 1372 C CA . PHE A 1 180 ? -1.345 3.593 11.168 1.00 91.06 180 PHE A CA 1
ATOM 1373 C C . PHE A 1 180 ? -2.730 3.444 11.789 1.00 91.06 180 PHE A C 1
ATOM 1375 O O . PHE A 1 180 ? -3.740 3.462 11.089 1.00 91.06 180 PHE A O 1
ATOM 1382 N N . ALA A 1 181 ? -2.772 3.333 13.115 1.00 90.50 181 ALA A N 1
ATOM 1383 C CA . ALA A 1 181 ? -3.996 3.344 13.903 1.00 90.50 181 ALA A CA 1
ATOM 1384 C C . ALA A 1 181 ? -4.154 4.709 14.584 1.00 90.50 181 ALA A C 1
ATOM 1386 O O . ALA A 1 181 ? -3.393 5.048 15.494 1.00 90.50 181 ALA A O 1
ATOM 1387 N N . LEU A 1 182 ? -5.124 5.507 14.141 1.00 88.19 182 LEU A N 1
ATOM 1388 C CA . LEU A 1 182 ? -5.341 6.867 14.623 1.00 88.19 182 LEU A CA 1
ATOM 1389 C C . LEU A 1 182 ? -6.464 6.928 15.661 1.00 88.19 182 LEU A C 1
ATOM 1391 O O . LEU A 1 182 ? -7.512 6.305 15.512 1.00 88.19 182 LEU A O 1
ATOM 1395 N N . LYS A 1 183 ? -6.263 7.733 16.711 1.00 87.38 183 LYS A N 1
ATOM 1396 C CA . LYS A 1 183 ? -7.248 7.978 17.789 1.00 87.38 183 LYS A CA 1
ATOM 1397 C C . LYS A 1 183 ? -8.283 9.056 17.451 1.00 87.38 183 LYS A C 1
ATOM 1399 O O . LYS A 1 183 ? -9.177 9.330 18.246 1.00 87.38 183 LYS A O 1
ATOM 1404 N N . ALA A 1 184 ? -8.139 9.696 16.299 1.00 82.50 184 ALA A N 1
ATOM 1405 C CA . ALA A 1 184 ? -9.054 10.689 15.764 1.00 82.50 184 ALA A CA 1
ATOM 1406 C C . ALA A 1 184 ? -9.029 10.595 14.233 1.00 82.50 184 ALA A C 1
ATOM 1408 O O . ALA A 1 184 ? -8.020 10.126 13.698 1.00 82.50 184 ALA A O 1
ATOM 1409 N N . PRO A 1 185 ? -10.094 11.034 13.541 1.00 81.19 185 PRO A N 1
ATOM 1410 C CA . PRO A 1 185 ? -10.094 11.046 12.090 1.00 81.19 185 PRO A CA 1
ATOM 1411 C C . PRO A 1 185 ? -8.971 11.927 11.546 1.00 81.19 185 PRO A C 1
ATOM 1413 O O . PRO A 1 185 ? -8.710 13.001 12.103 1.00 81.19 185 PRO A O 1
ATOM 1416 N N . LEU A 1 186 ? -8.334 11.498 10.462 1.00 81.19 186 LEU A N 1
ATOM 1417 C CA . LEU A 1 186 ? -7.346 12.313 9.776 1.00 81.19 186 LEU A CA 1
ATOM 1418 C C . LEU A 1 186 ? -8.072 13.460 9.065 1.00 81.19 186 LEU A C 1
ATOM 1420 O O . LEU A 1 186 ? -8.784 13.267 8.080 1.00 81.19 186 LEU A O 1
ATOM 1424 N N . ALA A 1 187 ? -7.921 14.670 9.598 1.00 73.06 187 ALA A N 1
ATOM 1425 C CA . ALA A 1 187 ? -8.445 15.873 8.975 1.00 73.06 187 ALA A CA 1
ATOM 1426 C C . ALA A 1 187 ? -7.501 16.295 7.845 1.00 73.06 187 ALA A C 1
ATOM 1428 O O . ALA A 1 187 ? -6.566 17.054 8.077 1.00 73.06 187 ALA A O 1
ATOM 1429 N N . MET A 1 188 ? -7.737 15.772 6.642 1.00 64.19 188 MET A N 1
ATOM 1430 C CA . MET A 1 188 ? -7.099 16.276 5.428 1.00 64.19 188 MET A CA 1
ATOM 1431 C C . MET A 1 188 ? -8.056 17.230 4.725 1.00 64.19 188 MET A C 1
ATOM 1433 O O . MET A 1 188 ? -9.197 16.875 4.410 1.00 64.19 188 MET A O 1
ATOM 1437 N N . ASP A 1 189 ? -7.593 18.451 4.486 1.00 57.97 189 ASP A N 1
ATOM 1438 C CA . ASP A 1 189 ? -8.304 19.387 3.629 1.00 57.97 189 ASP A CA 1
ATOM 1439 C C . ASP A 1 189 ? -8.365 18.794 2.212 1.00 57.97 189 ASP A C 1
ATOM 1441 O O . ASP A 1 189 ? -7.416 18.168 1.755 1.00 57.97 189 ASP A O 1
ATOM 1445 N N . ALA A 1 190 ? -9.450 18.996 1.460 1.00 49.62 190 ALA A N 1
ATOM 1446 C CA . ALA A 1 190 ? -9.548 18.478 0.083 1.00 49.62 190 ALA A CA 1
ATOM 1447 C C . ALA A 1 190 ? -8.501 19.084 -0.886 1.00 49.62 190 ALA A C 1
ATOM 1449 O O . ALA A 1 190 ? -8.411 18.670 -2.039 1.00 49.62 190 ALA A O 1
ATOM 1450 N N . SER A 1 191 ? -7.745 20.086 -0.426 1.00 48.72 191 SER A N 1
ATOM 1451 C CA . SER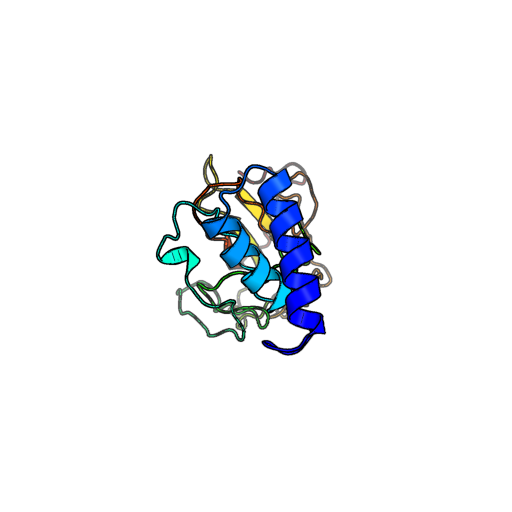 A 1 191 ? -6.595 20.695 -1.097 1.00 48.72 191 SER A CA 1
ATOM 1452 C C . SER A 1 191 ? -5.252 20.337 -0.452 1.00 48.72 191 SER A C 1
ATOM 1454 O O . SER A 1 191 ? -4.247 20.925 -0.846 1.00 48.72 191 SER A O 1
ATOM 1456 N N . ALA A 1 192 ? -5.238 19.472 0.566 1.00 49.69 192 ALA A N 1
ATOM 1457 C CA . ALA A 1 192 ? -4.020 19.031 1.228 1.00 49.69 192 ALA A CA 1
ATOM 1458 C C . ALA A 1 192 ? -3.126 18.335 0.203 1.00 49.69 192 ALA A C 1
ATOM 1460 O O . ALA A 1 192 ? -3.568 17.446 -0.534 1.00 49.69 192 ALA A O 1
ATOM 1461 N N . SER A 1 193 ? -1.886 18.799 0.126 1.00 51.75 193 SER A N 1
ATOM 1462 C CA . SER A 1 193 ? -0.852 18.138 -0.648 1.00 51.75 193 SER A CA 1
ATOM 1463 C C . SER A 1 193 ? -0.242 17.010 0.180 1.00 51.75 193 SER A C 1
ATOM 1465 O O . SER A 1 193 ? -0.405 16.944 1.392 1.00 51.75 193 SER A O 1
ATOM 1467 N N . MET A 1 194 ? 0.472 16.104 -0.479 1.00 49.69 194 MET A N 1
ATOM 1468 C CA . MET A 1 194 ? 1.177 14.990 0.165 1.00 49.69 194 MET A CA 1
ATOM 1469 C C . MET A 1 194 ? 2.193 15.435 1.240 1.00 49.69 194 MET A C 1
ATOM 1471 O O . MET A 1 194 ? 2.594 14.615 2.062 1.00 49.69 194 MET A O 1
ATOM 1475 N N . ASP A 1 195 ? 2.611 16.705 1.216 1.00 50.56 195 ASP A N 1
ATOM 1476 C CA . ASP A 1 195 ? 3.562 17.305 2.156 1.00 50.56 195 ASP A CA 1
ATOM 1477 C C . ASP A 1 195 ? 2.898 17.955 3.396 1.00 50.56 195 ASP A C 1
ATOM 1479 O O . ASP A 1 195 ? 3.624 18.398 4.291 1.00 50.56 195 ASP A O 1
ATOM 1483 N N . ASP A 1 196 ? 1.559 18.032 3.454 1.00 41.34 196 ASP A N 1
ATOM 1484 C CA . ASP A 1 196 ? 0.778 18.627 4.560 1.00 41.34 196 ASP A CA 1
ATOM 1485 C C . ASP A 1 196 ? 0.325 17.587 5.606 1.00 41.34 196 ASP A C 1
ATOM 1487 O O . ASP A 1 196 ? 0.456 17.879 6.822 1.00 41.34 196 ASP A O 1
#

Sequence (196 aa):
MPRSGSHAYDLERSRQRRSFEEQGVRDDEAEERAARVVAGESGDPGLGGTSERAQGPYGEQGGGGDPGAVLSLRSPSFSDNTIIPRRHSRAEENVSPALEWERPPEETVEVVLLCEDRDAPDSGRTHWLITGIDPRITSIAEGSVPPGAVAWPNAFDEDGYTGPHPPAGDEPHRYLFQVFALKAPLAMDASASMDD

Foldseek 3Di:
DDDPPDPVLVVQLVVQLVVVVVVVDDSVRSSVVSNCVSVVNPDDPDADDPDPLNPAAFAQAEDWDDDPLFWTKIFRQGYPSHDRDPCCALVHVVKATKMFTDQDDPLFAKKKKWKWWCPDPDRTWTQWIKIRAGSVDGIDHIRDDHPRIFFPQTRVRDGGGHGDDDPPNDDDIDIDITMHGDSDGPDDDNPRDPVD